Protein AF-A0A522MLT9-F1 (afdb_monomer)

Secondary structure (DSSP, 8-state):
--------------------------TTSPPPEEEEEGGGTEEEEEESEEEEEETTTEEEEEESS--TT-EEEEEE-SS-EEEEETTTEEEEESEEEBTTBSEEEEEEEE----TT--EEEEE-----SSHHHHHHHHHIIIIIIGGGS-HHHHHH--EEEE---EEEEEEEETTS--EEEEEETTPPEEEE-TTSS-EEEEEEEEEETTTTEEEEEEEEESSS-TTTSPEEEEEEEEEBTTB-EEEETTEEEEEEEEE-

Radius of gyration: 24.01 Å; Cα contacts (8 Å, |Δi|>4): 587; chains: 1; bounding box: 64×53×93 Å

Sequence (260 aa):
MRRLVQRLLVVSTAICLSVSAGWAATAGGRPMLSVSAPAFGCPATEGAFVVLLDPARGMLLLSGAKFIGGHRVGRSSGGAFRVALPRSGAWELARAGSAAGPVTVWGAAYRVNTAGAGGCVAFDHEQFSSEGDLVTYVQWLVNDVYLKLPQAERESFPALRLAGRTVRLRLQLAGYEPVSVHETEGATIAFRVPGTPQVLLLRPFVLDDATQRVAIDLSIADQPDLQSAQKRSLGFVVASAGQPATLADPAMTISVESAH

Structure (mmCIF, N/CA/C/O backbone):
data_AF-A0A522MLT9-F1
#
_entry.id   AF-A0A522MLT9-F1
#
loop_
_atom_site.group_PDB
_atom_site.id
_atom_site.type_symbol
_atom_site.label_atom_id
_atom_site.label_alt_id
_atom_site.label_comp_id
_atom_site.label_asym_id
_atom_site.label_entity_id
_atom_site.label_seq_id
_atom_site.pdbx_PDB_ins_code
_atom_site.Cartn_x
_atom_site.Cartn_y
_atom_site.Cartn_z
_atom_site.occupancy
_atom_site.B_iso_or_equiv
_atom_site.auth_seq_id
_atom_site.auth_comp_id
_atom_site.auth_asym_id
_atom_site.auth_atom_id
_atom_site.pdbx_PDB_model_num
ATOM 1 N N . MET A 1 1 ? -38.834 -35.012 -64.659 1.00 38.47 1 MET A N 1
ATOM 2 C CA . MET A 1 1 ? -37.453 -34.529 -64.899 1.00 38.47 1 MET A CA 1
ATOM 3 C C . MET A 1 1 ? -37.137 -33.460 -63.858 1.00 38.47 1 MET A C 1
ATOM 5 O O . MET A 1 1 ? -37.832 -32.466 -63.809 1.00 38.47 1 MET A O 1
ATOM 9 N N . ARG A 1 2 ? -36.347 -33.816 -62.837 1.00 39.59 2 ARG A N 1
ATOM 10 C CA . ARG A 1 2 ? -35.032 -33.227 -62.501 1.00 39.59 2 ARG A CA 1
ATOM 11 C C . ARG A 1 2 ? -35.016 -31.720 -62.160 1.00 39.59 2 ARG A C 1
ATOM 13 O O . ARG A 1 2 ? -35.032 -30.910 -63.072 1.00 39.59 2 ARG A O 1
ATOM 20 N N . ARG A 1 3 ? -34.675 -31.465 -60.878 1.00 38.00 3 ARG A N 1
ATOM 21 C CA . ARG A 1 3 ? -33.816 -30.371 -60.351 1.00 38.00 3 ARG A CA 1
ATOM 22 C C . ARG A 1 3 ? -34.497 -28.987 -60.268 1.00 38.00 3 ARG A C 1
ATOM 24 O O . ARG A 1 3 ? -35.321 -28.675 -61.101 1.00 38.00 3 ARG A O 1
ATOM 31 N N . LEU A 1 4 ? -34.246 -28.115 -59.291 1.00 41.78 4 LEU A N 1
ATOM 32 C CA . LEU A 1 4 ? -33.077 -27.897 -58.438 1.00 41.78 4 LEU A CA 1
ATOM 33 C C . LEU A 1 4 ? -33.555 -27.142 -57.169 1.00 41.78 4 LEU A C 1
ATOM 35 O O . LEU A 1 4 ? -34.283 -26.161 -57.278 1.00 41.78 4 LEU A O 1
ATOM 39 N N . VAL A 1 5 ? -33.160 -27.594 -55.975 1.00 46.84 5 VAL A N 1
ATOM 40 C CA . VAL A 1 5 ? -33.358 -26.869 -54.706 1.00 46.84 5 VAL A CA 1
ATOM 41 C C . VAL A 1 5 ? -32.205 -25.881 -54.559 1.00 46.84 5 VAL A C 1
ATOM 43 O O . VAL A 1 5 ? -31.054 -26.308 -54.501 1.00 46.84 5 VAL A O 1
ATOM 46 N N . GLN A 1 6 ? -32.495 -24.582 -54.491 1.00 49.25 6 GLN A N 1
ATOM 47 C CA . GLN A 1 6 ? -31.491 -23.542 -54.265 1.00 49.25 6 GLN A CA 1
ATOM 48 C C . GLN A 1 6 ? -31.764 -22.880 -52.909 1.00 49.25 6 GLN A C 1
ATOM 50 O O . GLN A 1 6 ? -32.651 -22.045 -52.759 1.00 49.25 6 GLN A O 1
ATOM 55 N N . ARG A 1 7 ? -31.022 -23.331 -51.890 1.00 48.81 7 ARG A N 1
ATOM 56 C CA . ARG A 1 7 ? -30.946 -22.703 -50.567 1.00 48.81 7 ARG A CA 1
ATOM 57 C C . ARG A 1 7 ? -30.036 -21.479 -50.675 1.00 48.81 7 ARG A C 1
ATOM 59 O O . ARG A 1 7 ? -28.844 -21.640 -50.918 1.00 48.81 7 ARG A O 1
ATOM 66 N N . LEU A 1 8 ? -30.581 -20.282 -50.481 1.00 44.31 8 LEU A N 1
ATOM 67 C CA . LEU A 1 8 ? -29.798 -19.070 -50.244 1.00 44.31 8 LEU A CA 1
ATOM 68 C C . LEU A 1 8 ? -29.575 -18.918 -48.735 1.00 44.31 8 LEU A C 1
ATOM 70 O O . LEU A 1 8 ? -30.502 -18.635 -47.982 1.00 44.31 8 LEU A O 1
ATOM 74 N N . LEU A 1 9 ? -28.334 -19.156 -48.310 1.00 39.59 9 LEU A N 1
ATOM 75 C CA . LEU A 1 9 ? -27.812 -18.760 -47.006 1.00 39.59 9 LEU A CA 1
ATOM 76 C C . LEU A 1 9 ? -27.507 -17.255 -47.066 1.00 39.59 9 LEU A C 1
ATOM 78 O O . LEU A 1 9 ? -26.642 -16.842 -47.836 1.00 39.59 9 LEU A O 1
ATOM 82 N N . VAL A 1 10 ? -28.188 -16.444 -46.258 1.00 43.91 10 VAL A N 1
ATOM 83 C CA . VAL A 1 10 ? -27.781 -15.057 -45.994 1.00 43.91 10 VAL A CA 1
ATOM 84 C C . VAL A 1 10 ? -26.918 -15.075 -44.735 1.00 43.91 10 VAL A C 1
ATOM 86 O O . VAL A 1 10 ? -27.417 -15.259 -43.628 1.00 43.91 10 VAL A O 1
ATOM 89 N N . VAL A 1 11 ? -25.606 -14.942 -44.923 1.00 40.66 11 VAL A N 1
ATOM 90 C CA . VAL A 1 11 ? -24.631 -14.705 -43.854 1.00 40.66 11 VAL A CA 1
ATOM 91 C C . VAL A 1 11 ? -24.539 -13.192 -43.675 1.00 40.66 11 VAL A C 1
ATOM 93 O O . VAL A 1 11 ? -23.880 -12.515 -44.459 1.00 40.66 11 VAL A O 1
ATOM 96 N N . SER A 1 12 ? -25.235 -12.648 -42.676 1.00 41.50 12 SER A N 1
ATOM 97 C CA . SER A 1 12 ? -25.064 -11.251 -42.269 1.00 41.50 12 SER A CA 1
ATOM 98 C C . SER A 1 12 ? -23.884 -11.155 -41.308 1.00 41.50 12 SER A C 1
ATOM 100 O O . SER A 1 12 ? -23.982 -11.505 -40.133 1.00 41.50 12 SER A O 1
ATOM 102 N N . THR A 1 13 ? -22.751 -10.704 -41.832 1.00 44.97 13 THR A N 1
ATOM 103 C CA . THR A 1 13 ? -21.530 -10.390 -41.092 1.00 44.97 13 THR A CA 1
ATOM 104 C C . THR A 1 13 ? -21.791 -9.193 -40.175 1.00 44.97 13 THR A C 1
ATOM 106 O O . THR A 1 13 ? -21.912 -8.060 -40.640 1.00 44.97 13 THR A O 1
ATOM 109 N N . ALA A 1 14 ? -21.897 -9.426 -38.867 1.00 41.56 14 ALA A N 1
ATOM 110 C CA . ALA A 1 14 ? -21.903 -8.355 -37.878 1.00 41.56 14 ALA A CA 1
ATOM 111 C C . ALA A 1 14 ? -20.485 -7.772 -37.774 1.00 41.56 14 ALA A C 1
ATOM 113 O O . ALA A 1 14 ? -19.564 -8.416 -37.271 1.00 41.56 14 ALA A O 1
ATOM 114 N N . ILE A 1 15 ? -20.301 -6.557 -38.289 1.00 43.47 15 ILE A N 1
ATOM 115 C CA . ILE A 1 15 ? -19.082 -5.771 -38.101 1.00 43.47 15 ILE A CA 1
ATOM 116 C C . ILE A 1 15 ? -19.136 -5.203 -36.679 1.00 43.47 15 ILE A C 1
ATOM 118 O O . ILE A 1 15 ? -19.824 -4.217 -36.420 1.00 43.47 15 ILE A O 1
ATOM 122 N N . CYS A 1 16 ? -18.421 -5.833 -35.746 1.00 33.69 16 CYS A N 1
ATOM 123 C CA . CYS A 1 16 ? -18.111 -5.228 -34.454 1.00 33.69 16 CYS A CA 1
ATOM 124 C C . CYS A 1 16 ? -17.128 -4.072 -34.682 1.00 33.69 16 CYS A C 1
ATOM 126 O O . CYS A 1 16 ? -15.917 -4.273 -34.742 1.00 33.69 16 CYS A O 1
ATOM 128 N N . LEU A 1 17 ? -17.653 -2.855 -34.819 1.00 34.38 17 LEU A N 1
ATOM 129 C CA . LEU A 1 17 ? -16.879 -1.630 -34.645 1.00 34.38 17 LEU A CA 1
ATOM 130 C C . LEU A 1 17 ? -16.478 -1.539 -33.170 1.00 34.38 17 LEU A C 1
ATOM 132 O O . LEU A 1 17 ? -17.246 -1.088 -32.323 1.00 34.38 17 LEU A O 1
ATOM 136 N N . SER A 1 18 ? -15.274 -2.008 -32.856 1.00 34.66 18 SER A N 1
ATOM 137 C CA . SER A 1 18 ? -14.612 -1.722 -31.590 1.00 34.66 18 SER A CA 1
ATOM 138 C C . SER A 1 18 ? -14.363 -0.218 -31.511 1.00 34.66 18 SER A C 1
ATOM 140 O O . SER A 1 18 ? -13.428 0.303 -32.120 1.00 34.66 18 SER A O 1
ATOM 142 N N . VAL A 1 19 ? -15.220 0.490 -30.777 1.00 36.62 19 VAL A N 1
ATOM 143 C CA . VAL A 1 19 ? -14.932 1.847 -30.322 1.00 36.62 19 VAL A CA 1
ATOM 144 C C . VAL A 1 19 ? -13.808 1.723 -29.304 1.00 36.62 19 VAL A C 1
ATOM 146 O O . VAL A 1 19 ? -14.022 1.317 -28.164 1.00 36.62 19 VAL A O 1
ATOM 149 N N . SER A 1 20 ? -12.588 2.024 -29.736 1.00 38.75 20 SER A N 1
ATOM 150 C CA . SER A 1 20 ? -11.468 2.284 -28.841 1.00 38.75 20 SER A CA 1
ATOM 151 C C . SER A 1 20 ? -11.897 3.412 -27.909 1.00 38.75 20 SER A C 1
ATOM 153 O O . SER A 1 20 ? -12.062 4.551 -28.347 1.00 38.75 20 SER A O 1
ATOM 155 N N . ALA A 1 21 ? -12.118 3.095 -26.635 1.00 38.97 21 ALA A N 1
ATOM 156 C CA . ALA A 1 21 ? -12.266 4.098 -25.598 1.00 38.97 21 ALA A CA 1
ATOM 157 C C . ALA A 1 21 ? -10.942 4.869 -25.517 1.00 38.97 21 ALA A C 1
ATOM 159 O O . ALA A 1 21 ? -9.979 4.425 -24.896 1.00 38.97 21 ALA A O 1
ATOM 160 N N . GLY A 1 22 ? -10.877 6.004 -26.212 1.00 35.12 22 GLY A N 1
ATOM 161 C CA . GLY A 1 22 ? -9.832 6.994 -26.029 1.00 35.12 22 GLY A CA 1
ATOM 162 C C . GLY A 1 22 ? -9.975 7.559 -24.627 1.00 35.12 22 GLY A C 1
ATOM 163 O O . GLY A 1 22 ? -10.778 8.459 -24.398 1.00 35.12 22 GLY A O 1
ATOM 164 N N . TRP A 1 23 ? -9.234 6.998 -23.676 1.00 41.94 23 TRP A N 1
ATOM 165 C CA . TRP A 1 23 ? -9.039 7.636 -22.387 1.00 41.94 23 TRP A CA 1
ATOM 166 C C . TRP A 1 23 ? -8.242 8.909 -22.638 1.00 41.94 23 TRP A C 1
ATOM 168 O O . TRP A 1 23 ? -7.077 8.876 -23.036 1.00 41.94 23 TRP A O 1
ATOM 178 N N . ALA A 1 24 ? -8.918 10.040 -22.470 1.00 36.38 24 ALA A N 1
ATOM 179 C CA . ALA A 1 24 ? -8.282 11.336 -22.429 1.00 36.38 24 ALA A CA 1
ATOM 180 C C . ALA A 1 24 ? -7.278 11.323 -21.271 1.00 36.38 24 ALA A C 1
ATOM 182 O O . ALA A 1 24 ? -7.664 11.273 -20.105 1.00 36.38 24 ALA A O 1
ATOM 183 N N . ALA A 1 25 ? -5.986 11.346 -21.601 1.00 39.88 25 ALA A N 1
ATOM 184 C CA . ALA A 1 25 ? -4.951 11.685 -20.644 1.00 39.88 25 ALA A CA 1
ATOM 185 C C . ALA A 1 25 ? -5.280 13.079 -20.098 1.00 39.88 25 ALA A C 1
ATOM 187 O O . ALA A 1 25 ? -5.278 14.063 -20.841 1.00 39.88 25 ALA A O 1
ATOM 188 N N . THR A 1 26 ? -5.601 13.166 -18.812 1.00 40.69 26 THR A N 1
ATOM 189 C CA . THR A 1 26 ? -5.660 14.441 -18.108 1.00 40.69 26 THR A CA 1
ATOM 190 C C . THR A 1 26 ? -4.279 15.082 -18.207 1.00 40.69 26 THR A C 1
ATOM 192 O O . THR A 1 26 ? -3.285 14.582 -17.680 1.00 40.69 26 THR A O 1
ATOM 195 N N . ALA A 1 27 ? -4.193 16.173 -18.967 1.00 39.19 27 ALA A N 1
ATOM 196 C CA . ALA A 1 27 ? -2.971 16.942 -19.112 1.00 39.19 27 ALA A CA 1
ATOM 197 C C . ALA A 1 27 ? -2.572 17.509 -17.738 1.00 39.19 27 ALA A C 1
ATOM 199 O O . ALA A 1 27 ? -3.231 18.413 -17.232 1.00 39.19 27 ALA A O 1
ATOM 200 N N . GLY A 1 28 ? -1.516 16.957 -17.129 1.00 60.38 28 GLY A N 1
ATOM 201 C CA . GLY A 1 28 ? -0.883 17.517 -15.928 1.00 60.38 28 GLY A CA 1
ATOM 202 C C . GLY A 1 28 ? -0.347 16.513 -14.900 1.00 60.38 28 GLY A C 1
ATOM 203 O O . GLY A 1 28 ? 0.524 16.893 -14.125 1.00 60.38 28 GLY A O 1
ATOM 204 N N . GLY A 1 29 ? -0.821 15.261 -14.891 1.00 77.25 29 GLY A N 1
ATOM 205 C CA . GLY A 1 29 ? -0.395 14.240 -13.917 1.00 77.25 29 GLY A CA 1
ATOM 206 C C . GLY A 1 29 ? 0.859 13.456 -14.324 1.00 77.25 29 GLY A C 1
ATOM 207 O O . GLY A 1 29 ? 1.209 13.380 -15.510 1.00 77.25 29 GLY A O 1
ATOM 208 N N . ARG A 1 30 ? 1.541 12.841 -13.350 1.00 90.62 30 ARG A N 1
ATOM 209 C CA . ARG A 1 30 ? 2.619 11.868 -13.598 1.00 90.62 30 ARG A CA 1
ATOM 210 C C . ARG A 1 30 ? 2.051 10.674 -14.382 1.00 90.62 30 ARG A C 1
ATOM 212 O O . ARG A 1 30 ? 1.002 10.152 -14.018 1.00 90.62 30 ARG A O 1
ATOM 219 N N . PRO A 1 31 ? 2.721 10.186 -15.445 1.00 93.44 31 PRO A N 1
ATOM 220 C CA . PRO A 1 31 ? 2.253 9.001 -16.155 1.00 93.44 31 PRO A CA 1
ATOM 221 C C . PRO A 1 31 ? 2.235 7.781 -15.231 1.00 93.44 31 PRO A C 1
ATOM 223 O O . PRO A 1 31 ? 3.261 7.460 -14.623 1.00 93.44 31 PRO A O 1
ATOM 226 N N . MET A 1 32 ? 1.100 7.080 -15.185 1.00 95.94 32 MET A N 1
ATOM 227 C CA . MET A 1 32 ? 0.998 5.793 -14.500 1.00 95.94 32 MET A CA 1
ATOM 228 C C . MET A 1 32 ? 1.910 4.779 -15.187 1.00 95.94 32 MET A C 1
ATOM 230 O O . MET A 1 32 ? 1.866 4.603 -16.413 1.00 95.94 32 MET A O 1
ATOM 234 N N . LEU A 1 33 ? 2.773 4.151 -14.394 1.00 97.38 33 LEU A N 1
ATOM 235 C CA . LEU A 1 33 ? 3.711 3.142 -14.846 1.00 97.38 33 LEU A CA 1
ATOM 236 C C . LEU A 1 33 ? 3.174 1.764 -14.460 1.00 97.38 33 LEU A C 1
ATOM 238 O O . LEU A 1 33 ? 3.071 1.442 -13.281 1.00 97.38 33 LEU A O 1
ATOM 242 N N . SER A 1 34 ? 2.888 0.938 -15.460 1.00 97.62 34 SER A N 1
ATOM 243 C CA . SER A 1 34 ? 2.584 -0.479 -15.292 1.00 97.62 34 SER A CA 1
ATOM 244 C C . SER A 1 34 ? 3.877 -1.290 -15.351 1.00 97.62 34 SER A C 1
ATOM 246 O O . SER A 1 34 ? 4.639 -1.188 -16.320 1.00 97.62 34 SER A O 1
ATOM 248 N N . VAL A 1 35 ? 4.132 -2.094 -14.321 1.00 98.25 35 VAL A N 1
ATOM 249 C CA . VAL A 1 35 ? 5.342 -2.914 -14.179 1.00 98.25 35 VAL A CA 1
ATOM 250 C C . VAL A 1 35 ? 4.967 -4.344 -13.814 1.00 98.25 35 VAL A C 1
ATOM 252 O O . VAL A 1 35 ? 4.103 -4.571 -12.976 1.00 98.25 35 VAL A O 1
ATOM 255 N N . SER A 1 36 ? 5.658 -5.314 -14.410 1.00 98.19 36 SER A N 1
ATOM 256 C CA . SER A 1 36 ? 5.628 -6.726 -14.016 1.00 98.19 36 SER A CA 1
ATOM 257 C C . SER A 1 36 ? 7.055 -7.237 -13.889 1.00 98.19 36 SER A C 1
ATOM 259 O O . SER A 1 36 ? 7.881 -7.033 -14.787 1.00 98.19 36 SER A O 1
ATOM 261 N N . ALA A 1 37 ? 7.345 -7.914 -12.782 1.00 97.69 37 ALA A N 1
ATOM 262 C CA . ALA A 1 37 ? 8.640 -8.528 -12.544 1.00 97.69 37 ALA A CA 1
ATOM 263 C C . ALA A 1 37 ? 8.494 -9.804 -11.691 1.00 97.69 37 ALA A C 1
ATOM 265 O O . ALA A 1 37 ? 8.824 -9.803 -10.501 1.00 97.69 37 ALA A O 1
ATOM 266 N N . PRO A 1 38 ? 8.022 -10.917 -12.289 1.00 96.62 38 PRO A N 1
ATOM 267 C CA . PRO A 1 38 ? 7.751 -12.158 -11.561 1.00 96.62 38 PRO A CA 1
ATOM 268 C C . PRO A 1 38 ? 8.990 -12.751 -10.883 1.00 96.62 38 PRO A C 1
ATOM 270 O O . PRO A 1 38 ? 8.873 -13.377 -9.836 1.00 96.62 38 PRO A O 1
ATOM 273 N N . ALA A 1 39 ? 10.186 -12.493 -11.427 1.00 94.38 39 ALA A N 1
ATOM 274 C CA . ALA A 1 39 ? 11.458 -12.892 -10.820 1.00 94.38 39 ALA A CA 1
ATOM 275 C C . ALA A 1 39 ? 11.688 -12.286 -9.421 1.00 94.38 39 ALA A C 1
ATOM 277 O O . ALA A 1 39 ? 12.467 -12.827 -8.643 1.00 94.38 39 ALA A O 1
ATOM 278 N N . PHE A 1 40 ? 11.000 -11.187 -9.101 1.00 93.75 40 PHE A N 1
ATOM 279 C CA . PHE A 1 40 ? 11.024 -10.529 -7.794 1.00 93.75 40 PHE A CA 1
ATOM 280 C C . PHE A 1 40 ? 9.695 -10.702 -7.043 1.00 93.75 40 PHE A C 1
ATOM 282 O O . PHE A 1 40 ? 9.434 -9.983 -6.089 1.00 93.75 40 PHE A O 1
ATOM 289 N N . GLY A 1 41 ? 8.821 -11.614 -7.485 1.00 95.19 41 GLY A N 1
ATOM 290 C CA . GLY A 1 41 ? 7.507 -11.840 -6.880 1.00 95.19 41 GLY A CA 1
ATOM 291 C C . GLY A 1 41 ? 6.438 -10.804 -7.241 1.00 95.19 41 GLY 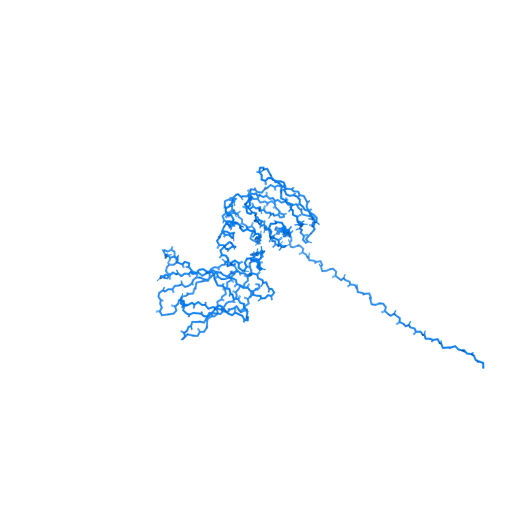A C 1
ATOM 292 O O . GLY A 1 41 ? 5.362 -10.845 -6.665 1.00 95.19 41 GLY A O 1
ATOM 293 N N . CYS A 1 42 ? 6.687 -9.886 -8.183 1.00 97.00 42 CYS A N 1
ATOM 294 C CA . CYS A 1 42 ? 5.697 -8.892 -8.612 1.00 97.00 42 CYS A CA 1
ATOM 295 C C . CYS A 1 42 ? 4.949 -9.362 -9.878 1.00 97.00 42 CYS A C 1
ATOM 297 O O . CYS A 1 42 ? 5.530 -9.288 -10.969 1.00 97.00 42 CYS A O 1
ATOM 299 N N . PRO A 1 43 ? 3.685 -9.829 -9.792 1.00 96.38 43 PRO A N 1
ATOM 300 C CA . PRO A 1 43 ? 2.946 -10.333 -10.952 1.00 96.38 43 PRO A CA 1
ATOM 301 C C . PRO A 1 43 ? 2.635 -9.224 -11.959 1.00 96.38 43 PRO A C 1
ATOM 303 O O . PRO A 1 43 ? 2.968 -9.351 -13.134 1.00 96.38 43 PRO A O 1
ATOM 306 N N . ALA A 1 44 ? 2.044 -8.126 -11.498 1.00 95.81 44 ALA A N 1
ATOM 307 C CA . ALA A 1 44 ? 1.901 -6.856 -12.194 1.00 95.81 44 ALA A CA 1
ATOM 308 C C . ALA A 1 44 ? 1.354 -5.830 -11.195 1.00 95.81 44 ALA A C 1
ATOM 310 O O . ALA A 1 44 ? 0.559 -6.183 -10.328 1.00 95.81 44 ALA A O 1
ATOM 311 N N . THR A 1 45 ? 1.746 -4.571 -11.327 1.00 97.06 45 THR A N 1
ATOM 312 C CA . THR A 1 45 ? 1.122 -3.455 -10.612 1.00 97.06 45 THR A CA 1
ATOM 313 C C . THR A 1 45 ? 1.193 -2.191 -11.461 1.00 97.06 45 THR A C 1
ATOM 315 O O . THR A 1 45 ? 1.938 -2.132 -12.445 1.00 97.06 45 THR A O 1
ATOM 318 N N . GLU A 1 46 ? 0.406 -1.189 -11.101 1.00 96.94 46 GLU A N 1
ATOM 319 C CA . GLU A 1 46 ? 0.379 0.112 -11.755 1.00 96.94 46 GLU A CA 1
ATOM 320 C C . GLU A 1 46 ? 0.275 1.215 -10.706 1.00 96.94 46 GLU A C 1
ATOM 322 O O . GLU A 1 46 ? -0.475 1.091 -9.740 1.00 96.94 46 GLU A O 1
ATOM 327 N N . GLY A 1 47 ? 1.022 2.295 -10.915 1.00 96.94 47 GLY A N 1
ATOM 328 C CA . GLY A 1 47 ? 0.871 3.521 -10.143 1.00 96.94 47 GLY A CA 1
ATOM 329 C C . GLY A 1 47 ? 1.787 4.628 -10.641 1.00 96.94 47 GLY A C 1
ATOM 330 O O . GLY A 1 47 ? 2.609 4.428 -11.544 1.00 96.94 47 GLY A O 1
ATOM 331 N N . ALA A 1 48 ? 1.666 5.808 -10.042 1.00 96.50 48 ALA A N 1
ATOM 332 C CA . ALA A 1 48 ? 2.552 6.938 -10.332 1.00 96.50 48 ALA A CA 1
ATOM 333 C C . ALA A 1 48 ? 4.015 6.598 -9.981 1.00 96.50 48 ALA A C 1
ATOM 335 O O . ALA A 1 48 ? 4.966 6.960 -10.693 1.00 96.50 48 ALA A O 1
ATOM 336 N N . PHE A 1 49 ? 4.175 5.834 -8.904 1.00 98.00 49 PHE A N 1
ATOM 337 C CA . PHE A 1 49 ? 5.404 5.179 -8.497 1.00 98.00 49 PHE A CA 1
ATOM 338 C C . PHE A 1 49 ? 5.173 3.683 -8.308 1.00 98.00 49 PHE A C 1
ATOM 340 O O . PHE A 1 49 ? 4.140 3.262 -7.790 1.00 98.00 49 PHE A O 1
ATOM 347 N N . VAL A 1 50 ? 6.172 2.887 -8.684 1.00 98.31 50 VAL A N 1
ATOM 348 C CA . VAL A 1 50 ? 6.207 1.444 -8.435 1.00 98.31 50 VAL A CA 1
ATOM 349 C C . VAL A 1 50 ? 7.513 1.089 -7.747 1.00 98.31 50 VAL A C 1
ATOM 351 O O . VAL A 1 50 ? 8.583 1.496 -8.190 1.00 98.31 50 VAL A O 1
ATOM 354 N N . VAL A 1 51 ? 7.435 0.305 -6.682 1.00 97.94 51 VAL A N 1
ATOM 355 C CA . VAL A 1 51 ? 8.575 -0.203 -5.926 1.00 97.94 51 VAL A CA 1
ATOM 356 C C . VAL A 1 51 ? 8.613 -1.715 -6.070 1.00 97.94 51 VAL A C 1
ATOM 358 O O . VAL A 1 51 ? 7.653 -2.402 -5.730 1.00 97.94 51 VAL A O 1
ATOM 361 N N . LEU A 1 52 ? 9.733 -2.237 -6.557 1.00 97.62 52 LEU A N 1
ATOM 362 C CA . LEU A 1 52 ? 10.013 -3.670 -6.601 1.00 97.62 52 LEU A CA 1
ATOM 363 C C . LEU A 1 52 ? 10.885 -4.058 -5.413 1.00 97.62 52 LEU A C 1
ATOM 365 O O . LEU A 1 52 ? 11.841 -3.345 -5.094 1.00 97.62 52 LEU A O 1
ATOM 369 N N . LEU A 1 53 ? 10.570 -5.191 -4.792 1.00 96.00 53 LEU A N 1
ATOM 370 C CA . LEU A 1 53 ? 11.296 -5.728 -3.646 1.00 96.00 53 LEU A CA 1
ATOM 371 C C . LEU A 1 53 ? 12.089 -6.962 -4.069 1.00 96.00 53 LEU A C 1
ATOM 373 O O . LEU A 1 53 ? 11.514 -7.948 -4.520 1.00 96.00 53 LEU A O 1
ATOM 377 N N . ASP A 1 54 ? 13.407 -6.918 -3.895 1.00 92.94 54 ASP A N 1
ATOM 378 C CA . ASP A 1 54 ? 14.285 -8.077 -4.063 1.00 92.94 54 ASP A CA 1
ATOM 379 C C . ASP A 1 54 ? 15.009 -8.354 -2.731 1.00 92.94 54 ASP A C 1
ATOM 381 O O . ASP A 1 54 ? 15.764 -7.495 -2.258 1.00 92.94 54 ASP A O 1
ATOM 385 N N . PRO A 1 55 ? 14.835 -9.549 -2.133 1.00 89.00 55 PRO A N 1
ATOM 386 C CA . PRO A 1 55 ? 15.551 -9.994 -0.937 1.00 89.00 55 PRO A CA 1
ATOM 387 C C . PRO A 1 55 ? 17.062 -9.756 -0.934 1.00 89.00 55 PRO A C 1
ATOM 389 O O . PRO A 1 55 ? 17.636 -9.442 0.106 1.00 89.00 55 PRO A O 1
ATOM 392 N N . ALA A 1 56 ? 17.713 -9.886 -2.087 1.00 89.25 56 ALA A N 1
ATOM 393 C CA . ALA A 1 56 ? 19.157 -9.760 -2.222 1.00 89.25 56 ALA A CA 1
ATOM 394 C C . ALA A 1 56 ? 19.620 -8.329 -2.534 1.00 89.25 56 ALA A C 1
ATOM 396 O O . ALA A 1 56 ? 20.789 -8.005 -2.314 1.00 89.25 56 ALA A O 1
ATOM 397 N N . ARG A 1 57 ? 18.745 -7.472 -3.077 1.00 89.50 57 ARG A N 1
ATOM 398 C CA . ARG A 1 57 ? 19.143 -6.158 -3.629 1.00 89.50 57 ARG A CA 1
ATOM 399 C C . ARG A 1 57 ? 18.488 -4.960 -2.943 1.00 89.50 57 ARG A C 1
ATOM 401 O O . ARG A 1 57 ? 18.986 -3.846 -3.101 1.00 89.50 57 ARG A O 1
ATOM 408 N N . GLY A 1 58 ? 17.420 -5.169 -2.177 1.00 92.56 58 GLY A N 1
ATOM 40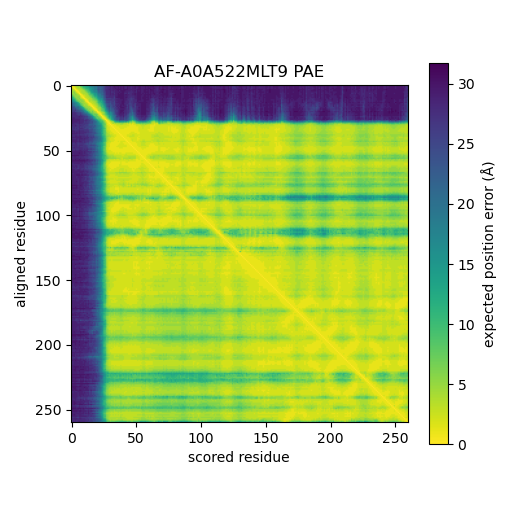9 C CA . GLY A 1 58 ? 16.635 -4.113 -1.539 1.00 92.56 58 GLY A CA 1
ATOM 410 C C . GLY A 1 58 ? 15.451 -3.670 -2.400 1.00 92.56 58 GLY A C 1
ATOM 411 O O . GLY A 1 58 ? 14.722 -4.497 -2.941 1.00 92.56 58 GLY A O 1
ATOM 412 N N . MET A 1 59 ? 15.251 -2.358 -2.510 1.00 95.25 59 MET A N 1
ATOM 413 C CA . MET A 1 59 ? 14.140 -1.740 -3.236 1.00 95.25 59 MET A CA 1
ATOM 414 C C . MET A 1 59 ? 14.604 -1.088 -4.533 1.00 95.25 59 MET A C 1
ATOM 416 O O . MET A 1 59 ? 15.596 -0.356 -4.546 1.00 95.25 59 MET A O 1
ATOM 420 N N . LEU A 1 60 ? 13.822 -1.261 -5.593 1.00 97.00 60 LEU A N 1
ATOM 421 C CA . LEU A 1 60 ? 13.911 -0.469 -6.816 1.00 97.00 60 LEU A CA 1
ATOM 422 C C . LEU A 1 60 ? 12.645 0.378 -6.963 1.00 97.00 60 LEU A C 1
ATOM 424 O O . LEU A 1 60 ? 11.575 -0.164 -7.217 1.00 97.00 60 LEU A O 1
ATOM 428 N N . LEU A 1 61 ? 12.780 1.696 -6.839 1.00 97.69 61 LEU A N 1
ATOM 429 C CA . LEU A 1 61 ? 11.723 2.673 -7.092 1.00 97.69 61 LEU A CA 1
ATOM 430 C C . LEU A 1 61 ? 11.748 3.086 -8.566 1.00 97.69 61 LEU A C 1
ATOM 432 O O . LEU A 1 61 ? 12.799 3.464 -9.084 1.00 97.69 61 LEU A O 1
ATOM 436 N N . LEU A 1 62 ? 10.596 3.046 -9.229 1.00 98.19 62 LEU A N 1
ATOM 437 C CA . LEU A 1 62 ? 10.394 3.373 -10.637 1.00 98.19 62 LEU A CA 1
ATOM 438 C C . LEU A 1 62 ? 9.268 4.391 -10.803 1.00 98.19 62 LEU A C 1
ATOM 440 O O . LEU A 1 62 ? 8.296 4.389 -10.049 1.00 98.19 62 LEU A O 1
ATOM 444 N N . SER A 1 63 ? 9.371 5.230 -11.831 1.00 97.69 63 SER A N 1
ATOM 445 C CA . SER A 1 63 ? 8.298 6.142 -12.222 1.00 97.69 63 SER A CA 1
ATOM 446 C C . SER A 1 63 ? 8.334 6.503 -13.709 1.00 97.69 63 SER A C 1
ATOM 448 O O . SER A 1 63 ? 9.396 6.511 -14.337 1.00 97.69 63 SER A O 1
ATOM 450 N N . GLY A 1 64 ? 7.170 6.847 -14.268 1.00 96.62 64 GLY A N 1
ATOM 451 C CA . GLY A 1 64 ? 7.014 7.359 -15.633 1.00 96.62 64 GLY A CA 1
ATOM 452 C C . GLY A 1 64 ? 7.417 8.829 -15.828 1.00 96.62 64 GLY A C 1
ATOM 453 O O . GLY A 1 64 ? 7.379 9.331 -16.951 1.00 96.62 64 GLY A O 1
ATOM 454 N N . ALA A 1 65 ? 7.814 9.536 -14.765 1.00 95.25 65 ALA A N 1
ATOM 455 C CA . ALA A 1 65 ? 8.344 10.898 -14.842 1.00 95.25 65 ALA A CA 1
ATOM 456 C C . ALA A 1 65 ? 9.537 11.107 -13.902 1.00 95.25 65 ALA A C 1
ATOM 458 O O . ALA A 1 65 ? 9.789 10.320 -12.987 1.00 95.25 65 ALA A O 1
ATOM 459 N N . LYS A 1 66 ? 10.263 12.210 -14.109 1.00 95.50 66 LYS A N 1
ATOM 460 C CA . LYS A 1 66 ? 11.377 12.605 -13.240 1.00 95.50 66 LYS A CA 1
ATOM 461 C C . LYS A 1 66 ? 10.896 12.768 -11.794 1.00 95.50 66 LYS A C 1
ATOM 463 O O . LYS A 1 66 ? 9.798 13.266 -11.549 1.00 95.50 66 LYS A O 1
ATOM 468 N N . PHE A 1 67 ? 11.718 12.356 -10.839 1.00 94.25 67 PHE A N 1
ATOM 469 C CA . PHE A 1 67 ? 11.503 12.571 -9.408 1.00 94.25 67 PHE A CA 1
ATOM 470 C C . PHE A 1 67 ? 12.846 12.845 -8.718 1.00 94.25 67 PHE A C 1
ATOM 472 O O . PHE A 1 67 ? 13.905 12.633 -9.316 1.00 94.25 67 PHE A O 1
ATOM 479 N N . ILE A 1 68 ? 12.807 13.374 -7.495 1.00 90.25 68 ILE A N 1
ATOM 480 C CA . ILE A 1 68 ? 14.008 13.739 -6.729 1.00 90.25 68 ILE A CA 1
ATOM 481 C C . ILE A 1 68 ? 14.751 12.453 -6.329 1.00 90.25 68 ILE A C 1
ATOM 483 O O . ILE A 1 68 ? 14.127 11.529 -5.825 1.00 90.25 68 ILE A O 1
ATOM 487 N N . GLY A 1 69 ? 16.052 12.366 -6.624 1.00 91.25 69 GLY A N 1
ATOM 488 C CA . GLY A 1 69 ? 16.852 11.139 -6.457 1.00 91.25 69 GLY A CA 1
ATOM 489 C C . GLY A 1 69 ? 16.771 10.150 -7.631 1.00 91.25 69 GLY A C 1
ATOM 490 O O . GLY A 1 69 ? 17.599 9.251 -7.757 1.00 91.25 69 GLY A O 1
ATOM 491 N N . GLY A 1 70 ? 15.807 10.326 -8.540 1.00 94.38 70 GLY A N 1
ATOM 492 C CA . GLY A 1 70 ? 15.614 9.450 -9.693 1.00 94.38 70 GLY A CA 1
ATOM 493 C C . GLY A 1 70 ? 16.598 9.712 -10.835 1.00 94.38 70 GLY A C 1
ATOM 494 O O . GLY A 1 70 ? 16.841 10.854 -11.233 1.00 94.38 70 GLY A O 1
ATOM 495 N N . HIS A 1 71 ? 17.085 8.638 -11.454 1.00 95.75 71 HIS A N 1
ATOM 496 C CA . HIS A 1 71 ? 17.889 8.674 -12.675 1.00 95.75 71 HIS A CA 1
ATOM 497 C C . HIS A 1 71 ? 17.072 8.209 -13.876 1.00 95.75 71 HIS A C 1
ATOM 499 O O . HIS A 1 71 ? 16.257 7.297 -13.770 1.00 95.75 71 HIS A O 1
ATOM 505 N N . ARG A 1 72 ? 17.303 8.803 -15.049 1.00 96.62 72 ARG A N 1
ATOM 506 C CA . ARG A 1 72 ? 16.699 8.311 -16.290 1.00 96.62 72 ARG A CA 1
ATOM 507 C C . ARG A 1 72 ? 17.305 6.950 -16.626 1.00 96.62 72 ARG A C 1
ATOM 509 O O . ARG A 1 72 ? 18.512 6.868 -16.833 1.00 96.62 72 ARG A O 1
ATOM 516 N N . VAL A 1 73 ? 16.472 5.916 -16.726 1.00 96.75 73 VAL A N 1
ATOM 517 C CA . VAL A 1 73 ? 16.930 4.540 -17.002 1.00 96.75 73 VAL A CA 1
ATOM 518 C C . VAL A 1 73 ? 16.660 4.106 -18.440 1.00 96.75 73 VAL A C 1
ATOM 520 O O . VAL A 1 73 ? 17.372 3.259 -18.965 1.00 96.75 73 VAL A O 1
ATOM 523 N N . GLY A 1 74 ? 15.681 4.713 -19.117 1.00 96.75 74 GLY A N 1
ATOM 524 C CA . GLY A 1 74 ? 15.422 4.436 -20.530 1.00 96.75 74 GLY A CA 1
ATOM 525 C C . GLY A 1 74 ? 14.041 4.877 -20.994 1.00 96.75 74 GLY A C 1
ATOM 526 O O . GLY A 1 74 ? 13.321 5.576 -20.283 1.00 96.75 74 GLY A O 1
ATOM 527 N N . ARG A 1 75 ? 13.672 4.478 -22.213 1.00 97.50 75 ARG A N 1
ATOM 528 C CA . ARG A 1 75 ? 12.318 4.634 -22.758 1.00 97.50 75 ARG A CA 1
ATOM 529 C C . ARG A 1 75 ? 11.701 3.251 -22.912 1.00 97.50 75 ARG A C 1
ATOM 531 O O . ARG A 1 75 ? 12.348 2.382 -23.486 1.00 97.50 75 ARG A O 1
ATOM 538 N N . SER A 1 76 ? 10.479 3.067 -22.425 1.00 97.00 76 SER A N 1
ATOM 539 C CA . SER A 1 76 ? 9.766 1.795 -22.519 1.00 97.00 76 SER A CA 1
ATOM 540 C C . SER A 1 76 ? 8.472 1.919 -23.315 1.00 97.00 76 SER A C 1
ATOM 542 O O . SER A 1 76 ? 7.816 2.960 -23.290 1.00 97.00 76 SER A O 1
ATOM 544 N N . SER A 1 77 ? 8.107 0.845 -24.010 1.00 94.94 77 SER A N 1
ATOM 545 C CA . SER A 1 77 ? 6.906 0.719 -24.848 1.00 94.94 77 SER A CA 1
ATOM 546 C C . SER A 1 77 ? 5.950 -0.386 -24.375 1.00 94.94 77 SER A C 1
ATOM 548 O O . SER A 1 77 ? 5.073 -0.793 -25.129 1.00 94.94 77 SER A O 1
ATOM 550 N N . GLY A 1 78 ? 6.096 -0.879 -23.137 1.00 94.69 78 GLY A N 1
ATOM 551 C CA . GLY A 1 78 ? 5.200 -1.895 -22.567 1.00 94.69 78 GLY A CA 1
ATOM 552 C C . GLY A 1 78 ? 5.664 -3.345 -22.722 1.00 94.69 78 GLY A C 1
ATOM 553 O O . GLY A 1 78 ? 4.872 -4.245 -22.448 1.00 94.69 78 GLY A O 1
ATOM 554 N N . GLY A 1 79 ? 6.904 -3.582 -23.156 1.00 96.56 79 GLY A N 1
ATOM 555 C CA . GLY A 1 79 ? 7.535 -4.907 -23.209 1.00 96.56 79 GLY A CA 1
ATOM 556 C C . GLY A 1 79 ? 8.556 -5.122 -22.090 1.00 96.56 79 GLY A C 1
ATOM 557 O O . GLY A 1 79 ? 8.602 -4.346 -21.130 1.00 96.56 79 GLY A O 1
ATOM 558 N N . ALA A 1 80 ? 9.383 -6.161 -22.242 1.00 97.69 80 ALA A N 1
ATOM 559 C CA . ALA A 1 80 ? 10.512 -6.420 -21.353 1.00 97.69 80 ALA A CA 1
ATOM 560 C C . ALA A 1 80 ? 11.439 -5.201 -21.280 1.00 97.69 80 ALA A C 1
ATOM 562 O O . ALA A 1 80 ? 11.685 -4.527 -22.286 1.00 97.69 80 ALA A O 1
ATOM 563 N N . PHE A 1 81 ? 11.934 -4.902 -20.083 1.00 98.06 81 PHE A N 1
ATOM 564 C CA . PHE A 1 81 ? 12.688 -3.682 -19.830 1.00 98.06 81 PHE A CA 1
ATOM 565 C C . PHE A 1 81 ? 13.809 -3.936 -18.831 1.00 98.06 81 PHE A C 1
ATOM 567 O O . PHE A 1 81 ? 13.583 -4.483 -17.755 1.00 98.06 81 PHE A O 1
ATOM 574 N N . ARG A 1 82 ? 15.016 -3.489 -19.176 1.00 97.50 82 ARG A N 1
ATOM 575 C CA . ARG A 1 82 ? 16.192 -3.600 -18.317 1.00 97.50 82 ARG A CA 1
ATOM 576 C C . ARG A 1 82 ? 16.466 -2.267 -17.638 1.00 97.50 82 ARG A C 1
ATOM 578 O O . ARG A 1 82 ? 16.754 -1.273 -18.302 1.00 97.50 82 ARG A O 1
ATOM 585 N N . VAL A 1 83 ? 16.436 -2.257 -16.312 1.00 97.00 83 VAL A N 1
ATOM 586 C CA . VAL A 1 83 ? 16.777 -1.090 -15.495 1.00 97.00 83 VAL A CA 1
ATOM 587 C C . VAL A 1 83 ? 18.233 -1.205 -15.066 1.00 97.00 83 VAL A C 1
ATOM 589 O O . VAL A 1 83 ? 18.570 -2.023 -14.213 1.00 97.00 83 VAL A O 1
ATOM 592 N N . ALA A 1 84 ? 19.108 -0.390 -15.650 1.00 94.31 84 ALA A N 1
ATOM 593 C CA . ALA A 1 84 ? 20.509 -0.311 -15.252 1.00 94.31 84 ALA A CA 1
ATOM 594 C C . ALA A 1 84 ? 20.734 0.940 -14.396 1.00 94.31 84 ALA A C 1
ATOM 596 O O . ALA A 1 84 ? 20.608 2.061 -14.888 1.00 94.31 84 ALA A O 1
ATOM 597 N N . LEU A 1 85 ? 21.074 0.747 -13.120 1.00 91.62 85 LEU A N 1
ATOM 598 C CA . LEU A 1 85 ? 21.411 1.836 -12.204 1.00 91.62 85 LEU A CA 1
ATOM 599 C C . LEU A 1 85 ? 22.884 1.759 -11.791 1.00 91.62 85 LEU A C 1
ATOM 601 O O . LEU A 1 85 ? 23.419 0.655 -11.621 1.00 91.62 85 LEU A O 1
ATOM 605 N N . PRO A 1 86 ? 23.558 2.906 -11.587 1.00 82.75 86 PRO A N 1
ATOM 606 C CA . PRO A 1 86 ? 24.919 2.910 -11.071 1.00 82.75 86 PRO A CA 1
ATOM 607 C C . PRO A 1 86 ? 24.994 2.135 -9.749 1.00 82.75 86 PRO A C 1
ATOM 609 O O . PRO A 1 86 ? 24.228 2.405 -8.830 1.00 82.75 86 PRO A O 1
ATOM 612 N N . ARG A 1 87 ? 25.934 1.187 -9.640 1.00 80.00 87 ARG A N 1
ATOM 613 C CA . ARG A 1 87 ? 26.258 0.429 -8.407 1.00 80.00 87 ARG A CA 1
ATOM 614 C C . ARG A 1 87 ? 25.183 -0.532 -7.867 1.00 80.00 87 ARG A C 1
ATOM 616 O O . ARG A 1 87 ? 25.465 -1.217 -6.888 1.00 80.00 87 ARG A O 1
ATOM 623 N N . SER A 1 88 ? 24.024 -0.650 -8.517 1.00 81.62 88 SER A N 1
ATOM 624 C CA . SER A 1 88 ? 22.927 -1.541 -8.083 1.00 81.62 88 SER A CA 1
ATOM 625 C C . SER A 1 88 ? 22.631 -2.684 -9.061 1.00 81.62 88 SER A C 1
ATOM 627 O O . SER A 1 88 ? 21.643 -3.400 -8.906 1.00 81.62 88 SER A O 1
ATOM 629 N N . GLY A 1 89 ? 23.493 -2.866 -10.067 1.00 84.75 89 GLY A N 1
ATOM 630 C CA . GLY A 1 89 ? 23.327 -3.884 -11.099 1.00 84.75 89 GLY A CA 1
ATOM 631 C C . GLY A 1 89 ? 22.148 -3.604 -12.034 1.00 84.75 89 GLY A C 1
ATOM 632 O O . GLY A 1 89 ? 21.590 -2.505 -12.062 1.00 84.75 89 GLY A O 1
ATOM 633 N N . ALA A 1 90 ? 21.799 -4.611 -12.835 1.00 92.00 90 ALA A N 1
ATOM 634 C CA . ALA A 1 90 ? 20.653 -4.556 -13.732 1.00 92.00 90 ALA A CA 1
ATOM 635 C C . ALA A 1 90 ? 19.459 -5.308 -13.141 1.00 92.00 90 ALA A C 1
ATOM 637 O O . ALA A 1 90 ? 19.606 -6.431 -12.651 1.00 92.00 90 ALA A O 1
ATOM 638 N N . TRP A 1 91 ? 18.282 -4.698 -13.222 1.00 95.69 91 TRP A N 1
ATOM 639 C CA . TRP A 1 91 ? 17.009 -5.321 -12.883 1.00 95.69 91 TRP A CA 1
ATOM 640 C C . TRP A 1 91 ? 16.261 -5.635 -14.171 1.00 95.69 91 TRP A C 1
ATOM 642 O O . TRP A 1 91 ? 16.067 -4.752 -15.006 1.00 95.69 91 TRP A O 1
ATOM 652 N N . GLU A 1 92 ? 15.865 -6.893 -14.328 1.00 96.75 92 GLU A N 1
ATOM 653 C CA . GLU A 1 92 ? 15.140 -7.364 -15.504 1.00 96.75 92 GLU A CA 1
ATOM 654 C C . GLU A 1 92 ? 13.647 -7.383 -15.201 1.00 96.75 92 GLU A C 1
ATOM 656 O O . GLU A 1 92 ? 13.192 -8.088 -14.298 1.00 96.75 92 GLU A O 1
ATOM 661 N N . LEU A 1 93 ? 12.888 -6.586 -15.944 1.00 97.94 93 LEU A N 1
ATOM 662 C CA . LEU A 1 93 ? 11.439 -6.507 -15.831 1.00 97.94 93 LEU A CA 1
ATOM 663 C C . LEU A 1 93 ? 10.819 -7.276 -16.993 1.00 97.94 93 LEU A C 1
ATOM 665 O O . LEU A 1 93 ? 11.207 -7.084 -18.147 1.00 97.94 93 LEU A O 1
ATOM 669 N N . ALA A 1 94 ? 9.813 -8.098 -16.702 1.00 97.88 94 ALA A N 1
ATOM 670 C CA . ALA A 1 94 ? 9.032 -8.765 -17.741 1.00 97.88 94 ALA A CA 1
ATOM 671 C C . ALA A 1 94 ? 8.207 -7.748 -18.544 1.00 97.88 94 ALA A C 1
ATOM 673 O O . ALA A 1 94 ? 8.020 -7.904 -19.751 1.00 97.88 94 ALA A O 1
ATOM 674 N N . ARG A 1 95 ? 7.748 -6.681 -17.877 1.00 97.75 95 ARG A N 1
ATOM 675 C CA . ARG A 1 95 ? 7.043 -5.557 -18.494 1.00 97.75 95 ARG A CA 1
ATOM 676 C C . ARG A 1 95 ? 7.350 -4.252 -17.770 1.00 97.75 95 ARG A C 1
ATOM 678 O O . ARG A 1 95 ? 7.318 -4.212 -16.544 1.00 97.75 95 ARG A O 1
ATOM 685 N N . ALA A 1 96 ? 7.546 -3.179 -18.528 1.00 97.62 96 ALA A N 1
ATOM 686 C CA . ALA A 1 96 ? 7.390 -1.809 -18.044 1.00 97.62 96 ALA A CA 1
ATOM 687 C C . ALA A 1 96 ? 6.729 -0.954 -19.127 1.00 97.62 96 ALA A C 1
ATOM 689 O O . ALA A 1 96 ? 7.126 -1.023 -20.288 1.00 97.62 96 ALA A O 1
ATOM 690 N N . GLY A 1 97 ? 5.751 -0.123 -18.797 1.00 96.62 97 GLY A N 1
ATOM 691 C CA . GLY A 1 97 ? 5.123 0.767 -19.774 1.00 96.62 97 GLY A CA 1
ATOM 692 C C . GLY A 1 97 ? 4.041 1.638 -19.166 1.00 96.62 97 GLY A C 1
ATOM 693 O O . GLY A 1 97 ? 3.880 1.673 -17.955 1.00 96.62 97 GLY A O 1
ATOM 694 N N . SER A 1 98 ? 3.301 2.339 -20.013 1.00 95.88 98 SER A N 1
ATOM 695 C CA . SER A 1 98 ? 2.146 3.133 -19.608 1.00 95.88 98 SER A CA 1
ATOM 696 C C . SER A 1 98 ? 1.006 2.892 -20.588 1.00 95.88 98 SER A C 1
ATOM 698 O O . SER A 1 98 ? 1.250 2.726 -21.787 1.00 95.88 98 SER A O 1
ATOM 700 N N . ALA A 1 99 ? -0.233 2.906 -20.098 1.00 93.50 99 ALA A N 1
ATOM 701 C CA . ALA A 1 99 ? -1.417 2.850 -20.953 1.00 93.50 99 ALA A CA 1
ATOM 702 C C . ALA A 1 99 ? -1.488 4.046 -21.926 1.00 93.50 99 ALA A C 1
ATOM 704 O O . ALA A 1 99 ? -2.031 3.921 -23.020 1.00 93.50 99 ALA A O 1
ATOM 705 N N . ALA A 1 100 ? -0.865 5.178 -21.574 1.00 91.06 100 ALA A N 1
ATOM 706 C CA . ALA A 1 100 ? -0.779 6.373 -22.416 1.00 91.06 100 ALA A CA 1
ATOM 707 C C . ALA A 1 100 ? 0.240 6.261 -23.574 1.00 91.06 100 ALA A C 1
ATOM 709 O O . ALA A 1 100 ? 0.404 7.204 -24.348 1.00 91.06 100 ALA A O 1
ATOM 710 N N . GLY A 1 101 ? 0.943 5.129 -23.705 1.00 92.94 101 GLY A N 1
ATOM 711 C CA . GLY A 1 101 ? 1.932 4.880 -24.754 1.00 92.94 101 GLY A CA 1
ATOM 712 C C . GLY A 1 101 ? 3.384 4.902 -24.256 1.00 92.94 101 GLY A C 1
ATOM 713 O O . GLY A 1 101 ? 3.647 4.714 -23.065 1.00 92.94 101 GLY A O 1
ATOM 714 N N . PRO A 1 102 ? 4.370 5.079 -25.161 1.00 95.81 102 PRO A N 1
ATOM 715 C CA . PRO A 1 102 ? 5.780 4.994 -24.796 1.00 95.81 102 PRO A CA 1
ATOM 716 C C . PRO A 1 102 ? 6.202 6.064 -23.781 1.00 95.81 102 PRO A C 1
ATOM 718 O O . PRO A 1 102 ? 6.116 7.259 -24.065 1.00 95.81 102 PRO A O 1
ATOM 721 N N . VAL A 1 103 ? 6.763 5.635 -22.650 1.00 96.88 103 VAL A N 1
ATOM 722 C CA . VAL A 1 103 ? 7.094 6.483 -21.493 1.00 96.88 103 VAL A CA 1
ATOM 723 C C . VAL A 1 103 ? 8.596 6.474 -21.205 1.00 96.88 103 VAL A C 1
ATOM 725 O O . VAL A 1 103 ? 9.285 5.476 -21.428 1.00 96.88 103 VAL A O 1
ATOM 728 N N . THR A 1 104 ? 9.138 7.596 -20.724 1.00 97.50 104 THR A N 1
ATOM 729 C CA . THR A 1 104 ? 10.507 7.618 -20.185 1.00 97.50 104 THR A CA 1
ATOM 730 C C . THR A 1 104 ? 10.473 7.121 -18.750 1.00 97.50 104 THR A C 1
ATOM 732 O O . THR A 1 104 ? 9.830 7.732 -17.905 1.00 97.50 104 THR A O 1
ATOM 735 N N . VAL A 1 105 ? 11.192 6.041 -18.471 1.00 97.94 105 VAL A N 1
ATOM 736 C CA . VAL A 1 105 ? 11.271 5.463 -17.133 1.00 97.94 105 VAL A CA 1
ATOM 737 C C . VAL A 1 105 ? 12.420 6.120 -16.372 1.00 97.94 105 VAL A C 1
ATOM 739 O O . VAL A 1 105 ? 13.538 6.268 -16.885 1.00 97.94 105 VAL A O 1
ATOM 742 N N . TRP A 1 106 ? 12.128 6.504 -15.137 1.00 97.69 106 TRP A N 1
ATOM 743 C CA . TRP A 1 106 ? 13.077 6.972 -14.137 1.00 97.69 106 TRP A CA 1
ATOM 744 C C . TRP A 1 106 ? 13.142 5.959 -13.002 1.00 97.69 106 TRP A C 1
ATOM 746 O O . TRP A 1 106 ? 12.127 5.344 -12.681 1.00 97.69 106 TRP A O 1
ATOM 756 N N . GLY A 1 107 ? 14.311 5.786 -12.391 1.00 97.25 107 GLY A N 1
ATOM 757 C CA . GLY A 1 107 ? 14.466 4.861 -11.279 1.00 97.25 107 GLY A CA 1
ATOM 758 C C . GLY A 1 107 ? 15.566 5.232 -10.295 1.00 97.25 107 GLY A C 1
ATOM 759 O O . GLY A 1 107 ? 16.503 5.957 -10.631 1.00 97.25 107 GLY A O 1
ATOM 760 N N . ALA A 1 108 ? 15.434 4.714 -9.081 1.00 96.25 108 ALA A N 1
ATOM 761 C CA . ALA A 1 108 ? 16.401 4.809 -7.994 1.00 96.25 108 ALA A CA 1
ATOM 762 C C . ALA A 1 108 ? 16.388 3.500 -7.196 1.00 96.25 108 ALA A C 1
ATOM 764 O O . ALA A 1 108 ? 15.349 2.853 -7.077 1.00 96.25 108 ALA A O 1
ATOM 765 N N . ALA A 1 109 ? 17.539 3.093 -6.664 1.00 95.25 109 ALA A N 1
ATOM 766 C CA . ALA A 1 109 ? 17.660 1.867 -5.883 1.00 95.25 109 ALA A CA 1
ATOM 767 C C . ALA A 1 109 ? 18.091 2.197 -4.456 1.00 95.25 109 ALA A C 1
ATOM 769 O O . ALA A 1 109 ? 19.051 2.940 -4.251 1.00 95.25 109 ALA A O 1
ATOM 770 N N . TYR A 1 110 ? 17.410 1.596 -3.488 1.00 91.81 110 TYR A N 1
ATOM 771 C CA . TYR A 1 110 ? 17.625 1.825 -2.067 1.00 91.81 110 TYR A CA 1
ATOM 772 C C . TYR A 1 110 ? 17.889 0.496 -1.370 1.00 91.81 110 TYR A C 1
ATOM 774 O O . TYR A 1 110 ? 17.170 -0.484 -1.567 1.00 91.81 110 TYR A O 1
ATOM 782 N N . ARG A 1 111 ? 18.918 0.454 -0.522 1.00 85.94 111 ARG A N 1
ATOM 783 C CA . ARG A 1 111 ? 19.156 -0.708 0.335 1.00 85.94 111 ARG A CA 1
ATOM 784 C C . ARG A 1 111 ? 18.201 -0.648 1.515 1.00 85.94 111 ARG A C 1
ATOM 786 O O . ARG A 1 111 ? 18.240 0.305 2.285 1.00 85.94 111 ARG A O 1
ATOM 793 N N . VAL A 1 112 ? 17.388 -1.681 1.666 1.00 79.81 112 VAL A N 1
ATOM 794 C CA . VAL A 1 112 ? 16.558 -1.902 2.850 1.00 79.81 112 VAL A CA 1
ATOM 795 C C . VAL A 1 112 ? 16.557 -3.378 3.189 1.00 79.81 112 VAL A C 1
ATOM 797 O O . VAL A 1 112 ? 16.781 -4.225 2.324 1.00 79.81 112 VAL A O 1
ATOM 800 N N . ASN A 1 113 ? 16.302 -3.676 4.457 1.00 79.88 113 ASN A N 1
ATOM 801 C CA . ASN A 1 113 ? 16.032 -5.035 4.878 1.00 79.88 113 ASN A CA 1
ATOM 802 C C . ASN A 1 113 ? 14.595 -5.388 4.479 1.00 79.88 113 ASN A C 1
ATOM 804 O O . ASN A 1 113 ? 13.650 -4.936 5.113 1.00 79.88 113 ASN A O 1
ATOM 808 N N . THR A 1 114 ? 14.436 -6.193 3.435 1.00 79.69 114 THR A N 1
ATOM 809 C CA . THR A 1 114 ? 13.125 -6.678 2.975 1.00 79.69 114 THR A CA 1
ATOM 810 C C . THR A 1 114 ? 12.589 -7.841 3.817 1.00 79.69 114 THR A C 1
ATOM 812 O O . THR A 1 114 ? 11.584 -8.449 3.455 1.00 79.69 114 THR A O 1
ATOM 815 N N . ALA A 1 115 ? 13.278 -8.211 4.905 1.00 81.44 115 ALA A N 1
ATOM 816 C CA . ALA A 1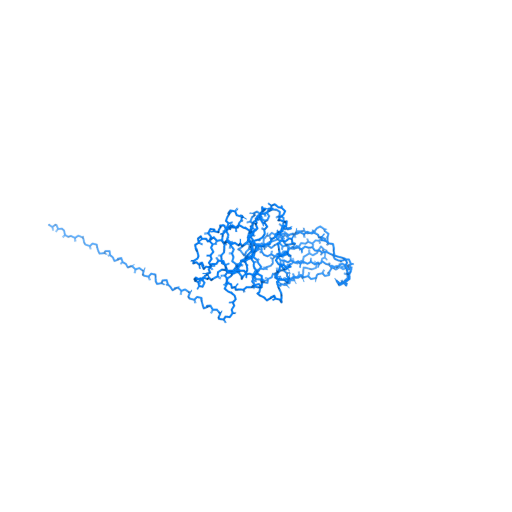 115 ? 12.973 -9.381 5.727 1.00 81.44 115 ALA A CA 1
ATOM 817 C C . ALA A 1 115 ? 12.854 -10.684 4.906 1.00 81.44 115 ALA A C 1
ATOM 819 O O . ALA A 1 115 ? 12.109 -11.592 5.263 1.00 81.44 115 ALA A O 1
ATOM 820 N N . GLY A 1 116 ? 13.577 -10.768 3.782 1.00 84.56 116 GLY A N 1
ATOM 821 C CA . GLY A 1 116 ? 13.560 -11.925 2.887 1.00 84.56 116 GLY A CA 1
ATOM 822 C C . GLY A 1 116 ? 12.344 -12.013 1.957 1.00 84.56 116 GLY A C 1
ATOM 823 O O . GLY A 1 116 ? 12.222 -12.999 1.235 1.00 84.56 116 GLY A O 1
ATOM 824 N N . ALA A 1 117 ? 11.457 -11.015 1.935 1.00 88.69 117 ALA A N 1
ATOM 825 C CA . ALA A 1 117 ? 10.262 -11.026 1.096 1.00 88.69 117 ALA A CA 1
ATOM 826 C C . ALA A 1 117 ? 10.468 -10.332 -0.262 1.00 88.69 117 ALA A C 1
ATOM 828 O O . ALA A 1 117 ? 11.132 -9.298 -0.360 1.00 88.69 117 ALA A O 1
ATOM 829 N N . GLY A 1 118 ? 9.848 -10.900 -1.300 1.00 94.00 118 GLY A N 1
ATOM 830 C CA . GLY A 1 118 ? 9.650 -10.261 -2.601 1.00 94.00 118 GLY A CA 1
ATOM 831 C C . GLY A 1 118 ? 8.254 -9.645 -2.744 1.00 94.00 118 GLY A C 1
ATOM 832 O O . GLY A 1 118 ? 7.425 -9.699 -1.829 1.00 94.00 118 GLY A O 1
ATOM 833 N N . GLY A 1 119 ? 7.997 -9.071 -3.912 1.00 96.50 119 GLY A N 1
ATOM 834 C CA . GLY A 1 119 ? 6.728 -8.467 -4.303 1.00 96.50 119 GLY A CA 1
ATOM 835 C C . GLY A 1 119 ? 6.899 -7.048 -4.817 1.00 96.50 119 GLY A C 1
ATOM 836 O O . GLY A 1 119 ? 7.996 -6.617 -5.194 1.00 96.50 119 GLY A O 1
ATOM 837 N N . CYS A 1 120 ? 5.798 -6.312 -4.846 1.00 97.44 120 CYS A N 1
ATOM 838 C CA . CYS A 1 120 ? 5.818 -4.913 -5.224 1.00 97.44 120 CYS A CA 1
ATOM 839 C C . CYS A 1 120 ? 4.754 -4.094 -4.511 1.00 97.44 120 CYS A C 1
ATOM 841 O O . CYS A 1 120 ? 3.680 -4.586 -4.167 1.00 97.44 120 CYS A O 1
ATOM 843 N N . VAL A 1 121 ? 5.073 -2.815 -4.330 1.00 97.56 121 VAL A N 1
ATOM 844 C CA . VAL A 1 121 ? 4.108 -1.808 -3.901 1.00 97.56 121 VAL A CA 1
ATOM 845 C C . VAL A 1 121 ? 4.006 -0.713 -4.957 1.00 97.56 121 VAL A C 1
ATOM 847 O O . VAL A 1 121 ? 5.001 -0.374 -5.595 1.00 97.56 121 VAL A O 1
ATOM 850 N N . ALA A 1 122 ? 2.826 -0.147 -5.159 1.00 97.94 122 ALA A N 1
ATOM 851 C CA . ALA A 1 122 ? 2.611 1.002 -6.031 1.00 97.94 122 ALA A CA 1
ATOM 852 C C . ALA A 1 122 ? 1.786 2.066 -5.312 1.00 97.94 122 ALA A C 1
ATOM 854 O O . ALA A 1 122 ? 1.003 1.743 -4.421 1.00 97.94 122 ALA A O 1
ATOM 855 N N . PHE A 1 123 ? 1.960 3.331 -5.675 1.00 97.06 123 PHE A N 1
ATOM 856 C CA . PHE A 1 123 ? 1.174 4.419 -5.101 1.00 97.06 123 PHE A CA 1
ATOM 857 C C . PHE A 1 123 ? 1.030 5.591 -6.065 1.00 97.06 123 PHE A C 1
ATOM 859 O O . PHE A 1 123 ? 1.911 5.854 -6.891 1.00 97.06 123 PHE A O 1
ATOM 866 N N . ASP A 1 124 ? -0.079 6.311 -5.900 1.00 94.81 124 ASP A N 1
ATOM 867 C CA . ASP A 1 124 ? -0.469 7.411 -6.787 1.00 94.81 124 ASP A CA 1
ATOM 868 C C . ASP A 1 124 ? -0.162 8.797 -6.197 1.00 94.81 124 ASP A C 1
ATOM 870 O O . ASP A 1 124 ? -0.371 9.818 -6.844 1.00 94.81 124 ASP A O 1
ATOM 874 N N . HIS A 1 125 ? 0.384 8.859 -4.979 1.00 89.38 125 HIS A N 1
ATOM 875 C CA . HIS A 1 125 ? 0.818 10.115 -4.372 1.00 89.38 125 HIS A CA 1
ATOM 876 C C . HIS A 1 125 ? 2.041 10.694 -5.105 1.00 89.38 125 HIS A C 1
ATOM 878 O O . HIS A 1 125 ? 3.088 10.051 -5.194 1.00 89.38 125 HIS A O 1
ATOM 884 N N . GLU A 1 126 ? 1.918 11.916 -5.633 1.00 88.06 126 GLU A N 1
ATOM 885 C CA . GLU A 1 126 ? 2.938 12.509 -6.512 1.00 88.06 126 GLU A CA 1
ATOM 886 C C . GLU A 1 126 ? 3.788 13.611 -5.863 1.00 88.06 126 GLU A C 1
ATOM 888 O O . GLU A 1 126 ? 4.855 13.947 -6.388 1.00 88.06 126 GLU A O 1
ATOM 893 N N . GLN A 1 127 ? 3.315 14.205 -4.764 1.00 86.25 127 GLN A N 1
ATOM 894 C CA . GLN A 1 127 ? 3.858 15.451 -4.224 1.00 86.25 127 GLN A CA 1
ATOM 895 C C . GLN A 1 127 ? 4.784 15.190 -3.037 1.00 86.25 127 GLN A C 1
ATOM 897 O O . GLN A 1 127 ? 4.335 14.886 -1.941 1.00 86.25 127 GLN A O 1
ATOM 902 N N . PHE A 1 128 ? 6.086 15.374 -3.249 1.00 91.25 128 PHE A N 1
ATOM 903 C CA . PHE A 1 128 ? 7.100 15.241 -2.204 1.00 91.25 128 PHE A CA 1
ATOM 904 C C . PHE A 1 128 ? 7.986 16.483 -2.177 1.00 91.25 128 PHE A C 1
ATOM 906 O O . PHE A 1 128 ? 8.462 16.928 -3.224 1.00 91.25 128 PHE A O 1
ATOM 913 N N . SER A 1 129 ? 8.220 17.029 -0.983 1.00 88.44 129 SER A N 1
ATOM 914 C CA . SER A 1 129 ? 9.033 18.240 -0.805 1.00 88.44 129 SER A CA 1
ATOM 915 C C . SER A 1 129 ? 10.531 17.966 -0.976 1.00 88.44 129 SER A C 1
ATOM 917 O O . SER A 1 129 ? 11.291 18.862 -1.340 1.00 88.44 129 SER A O 1
ATOM 919 N N . SER A 1 130 ? 10.965 16.725 -0.748 1.00 91.88 130 SER A N 1
ATOM 920 C CA . SER A 1 130 ? 12.356 16.294 -0.873 1.00 91.88 130 SER A CA 1
ATOM 921 C C . SER A 1 130 ? 12.469 14.809 -1.242 1.00 91.88 130 SER A C 1
ATOM 923 O O . SER A 1 130 ? 11.501 14.052 -1.170 1.00 91.88 130 SER A O 1
ATOM 925 N N . GLU A 1 131 ? 13.677 14.366 -1.615 1.00 90.94 131 GLU A N 1
ATOM 926 C CA . GLU A 1 131 ? 13.974 12.930 -1.732 1.00 90.94 131 GLU A CA 1
ATOM 927 C C . GLU A 1 131 ? 13.786 12.211 -0.392 1.00 90.94 131 GLU A C 1
ATOM 929 O O . GLU A 1 131 ? 13.264 11.101 -0.366 1.00 90.94 131 GLU A O 1
ATOM 934 N N . GLY A 1 132 ? 14.165 12.852 0.720 1.00 91.50 132 GLY A N 1
ATOM 935 C CA . GLY A 1 132 ? 13.998 12.292 2.060 1.00 91.50 132 GLY A CA 1
ATOM 936 C C . GLY A 1 132 ? 12.539 11.970 2.377 1.00 91.50 132 GLY A C 1
ATOM 937 O O . GLY A 1 132 ? 12.260 10.888 2.889 1.00 91.50 132 GLY A O 1
ATOM 938 N N . ASP A 1 133 ? 11.607 12.847 1.998 1.00 93.75 133 ASP A N 1
ATOM 939 C CA . ASP A 1 133 ? 10.169 12.623 2.198 1.00 93.75 133 ASP A CA 1
ATOM 940 C C . ASP A 1 133 ? 9.657 11.455 1.348 1.00 93.75 133 ASP A C 1
ATOM 942 O O . ASP A 1 133 ? 8.968 10.574 1.860 1.00 93.75 133 ASP A O 1
ATOM 946 N N . LEU A 1 134 ? 10.045 11.401 0.068 1.00 94.94 134 LEU A N 1
ATOM 947 C CA . LEU A 1 134 ? 9.694 10.298 -0.833 1.00 94.94 134 LEU A CA 1
ATOM 948 C C . LEU A 1 134 ? 10.221 8.957 -0.315 1.00 94.94 134 LEU A C 1
ATOM 950 O O . LEU A 1 134 ? 9.482 7.976 -0.259 1.00 94.94 134 LEU A O 1
ATOM 954 N N . VAL A 1 135 ? 11.491 8.903 0.086 1.00 93.25 135 VAL A N 1
ATOM 955 C CA . VAL A 1 135 ? 12.110 7.674 0.596 1.00 93.25 135 VAL A CA 1
ATOM 956 C C . VAL A 1 135 ? 11.486 7.261 1.924 1.00 93.25 135 VAL A C 1
ATOM 958 O O . VAL A 1 135 ? 11.220 6.077 2.108 1.00 93.25 135 VAL A O 1
ATOM 961 N N . THR A 1 136 ? 11.195 8.207 2.819 1.00 94.00 136 THR A N 1
ATOM 962 C CA . THR A 1 136 ? 10.518 7.927 4.097 1.00 94.00 136 THR A CA 1
ATOM 963 C C . THR A 1 136 ? 9.126 7.353 3.857 1.00 94.00 136 THR A C 1
ATOM 965 O O . THR A 1 136 ? 8.754 6.357 4.473 1.00 94.00 136 THR A O 1
ATOM 968 N N . TYR A 1 137 ? 8.379 7.922 2.911 1.00 94.69 137 TYR A N 1
ATOM 969 C CA . TYR A 1 137 ? 7.066 7.420 2.523 1.00 94.69 137 TYR A CA 1
ATOM 970 C C . TYR A 1 137 ? 7.134 6.003 1.938 1.00 94.69 137 TYR A C 1
ATOM 972 O O . TYR A 1 137 ? 6.379 5.123 2.347 1.00 94.69 137 TYR A O 1
ATOM 980 N N . VAL A 1 138 ? 8.081 5.751 1.027 1.00 95.00 138 VAL A N 1
ATOM 981 C CA . VAL A 1 138 ? 8.313 4.416 0.451 1.00 95.00 138 VAL A CA 1
ATOM 982 C C . VAL A 1 138 ? 8.707 3.411 1.530 1.00 95.00 138 VAL A C 1
ATOM 984 O O . VAL A 1 138 ? 8.183 2.300 1.556 1.00 95.00 138 VAL A O 1
ATOM 987 N N . GLN A 1 139 ? 9.613 3.786 2.433 1.00 93.94 139 GLN A N 1
ATOM 988 C CA . GLN A 1 139 ? 10.042 2.928 3.534 1.00 93.94 139 GLN A CA 1
ATOM 989 C C . GLN A 1 139 ? 8.895 2.611 4.484 1.00 93.94 139 GLN A C 1
ATOM 991 O O . GLN A 1 139 ? 8.780 1.461 4.891 1.00 93.94 139 GLN A O 1
ATOM 996 N N . TRP A 1 140 ? 8.037 3.579 4.802 1.00 94.31 140 TRP A N 1
ATOM 997 C CA . TRP A 1 140 ? 6.824 3.334 5.576 1.00 94.31 140 TRP A CA 1
ATOM 998 C C . TRP A 1 140 ? 5.905 2.334 4.858 1.00 94.31 140 TRP A C 1
ATOM 1000 O O . TRP A 1 140 ? 5.545 1.304 5.427 1.00 94.31 140 TRP A O 1
ATOM 1010 N N . LEU A 1 141 ? 5.580 2.575 3.584 1.00 95.38 141 LEU A N 1
ATOM 1011 C CA . LEU A 1 141 ? 4.684 1.699 2.822 1.00 95.38 141 LEU A CA 1
ATOM 1012 C C . LEU A 1 141 ? 5.242 0.273 2.694 1.00 95.38 141 LEU A C 1
ATOM 1014 O O . LEU A 1 141 ? 4.497 -0.701 2.754 1.00 95.38 141 LEU A O 1
ATOM 1018 N N . VAL A 1 142 ? 6.554 0.120 2.540 1.00 95.12 142 VAL A N 1
ATOM 1019 C CA . VAL A 1 142 ? 7.177 -1.203 2.441 1.00 95.12 142 VAL A CA 1
ATOM 1020 C C . VAL A 1 142 ? 7.321 -1.853 3.813 1.00 95.12 142 VAL A C 1
ATOM 1022 O O . VAL A 1 142 ? 6.826 -2.957 4.014 1.00 95.12 142 VAL A O 1
ATOM 1025 N N . ASN A 1 143 ? 7.979 -1.199 4.766 1.00 93.25 143 ASN A N 1
ATOM 1026 C CA . ASN A 1 143 ? 8.393 -1.826 6.021 1.00 93.25 143 ASN A CA 1
ATOM 1027 C C . ASN A 1 143 ? 7.277 -1.890 7.062 1.00 93.25 143 ASN A C 1
ATOM 1029 O O . ASN A 1 143 ? 7.227 -2.842 7.839 1.00 93.25 143 ASN A O 1
ATOM 1033 N N . ASP A 1 144 ? 6.405 -0.883 7.102 1.00 92.94 144 ASP A N 1
ATOM 1034 C CA . ASP A 1 144 ? 5.356 -0.779 8.116 1.00 92.94 144 ASP A CA 1
ATOM 1035 C C . ASP A 1 144 ? 3.991 -1.238 7.618 1.00 92.94 144 ASP A C 1
ATOM 1037 O O . ASP A 1 144 ? 3.139 -1.573 8.436 1.00 92.94 144 ASP A O 1
ATOM 1041 N N . VAL A 1 145 ? 3.789 -1.293 6.302 1.00 95.44 145 VAL A N 1
ATOM 1042 C CA . VAL A 1 145 ? 2.544 -1.797 5.718 1.00 95.44 145 VAL A CA 1
ATOM 1043 C C . VAL A 1 145 ? 2.795 -3.140 5.053 1.00 95.44 145 VAL A C 1
ATOM 1045 O O . VAL A 1 145 ? 2.467 -4.172 5.634 1.00 95.44 145 VAL A O 1
ATOM 1048 N N . TYR A 1 146 ? 3.425 -3.154 3.876 1.00 96.19 146 TYR A N 1
ATOM 1049 C CA . TYR A 1 146 ? 3.507 -4.357 3.051 1.00 96.19 146 TYR A CA 1
ATOM 1050 C C . TYR A 1 146 ? 4.182 -5.523 3.770 1.00 96.19 146 TYR A C 1
ATOM 1052 O O . TYR A 1 146 ? 3.607 -6.598 3.806 1.00 96.19 146 TYR A O 1
ATOM 1060 N N . LEU A 1 147 ? 5.351 -5.336 4.387 1.00 94.06 147 LEU A N 1
ATOM 1061 C CA . LEU A 1 147 ? 6.086 -6.416 5.061 1.00 94.06 147 LEU A CA 1
ATOM 1062 C C . LEU A 1 147 ? 5.454 -6.867 6.385 1.00 94.06 147 LEU A C 1
ATOM 1064 O O . LEU A 1 147 ? 5.738 -7.978 6.834 1.00 94.06 147 LEU A O 1
ATOM 1068 N N . LYS A 1 148 ? 4.595 -6.042 6.996 1.00 95.19 148 LYS A N 1
ATOM 1069 C CA . LYS A 1 148 ? 3.858 -6.382 8.226 1.00 95.19 148 LYS A CA 1
ATOM 1070 C C . LYS A 1 148 ? 2.512 -7.054 7.965 1.00 95.19 148 LYS A C 1
ATOM 1072 O O . LYS A 1 148 ? 1.923 -7.579 8.910 1.00 95.19 148 LYS A O 1
ATOM 1077 N N . LEU A 1 149 ? 2.043 -7.085 6.716 1.00 96.69 149 LEU A N 1
ATOM 1078 C CA . LEU A 1 149 ? 0.874 -7.878 6.348 1.00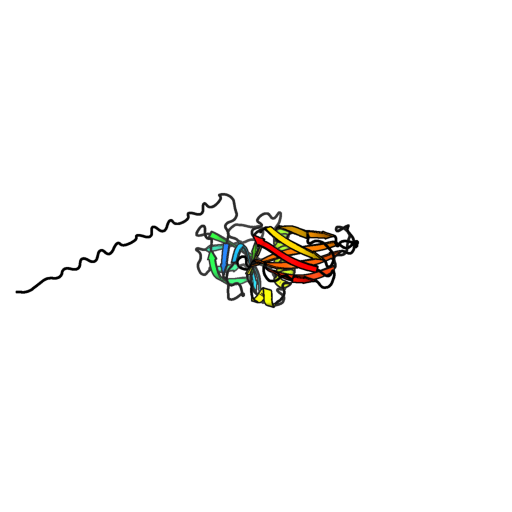 96.69 149 LEU A CA 1
ATOM 1079 C C . LEU A 1 149 ? 1.089 -9.358 6.724 1.00 96.69 149 LEU A C 1
ATOM 1081 O O . LEU A 1 149 ? 2.210 -9.876 6.585 1.00 96.69 149 LEU A O 1
ATOM 1085 N N . PRO A 1 150 ? 0.024 -10.074 7.141 1.00 95.12 150 PRO A N 1
ATOM 1086 C CA . PRO A 1 150 ? 0.105 -11.510 7.376 1.00 95.12 150 PRO A CA 1
ATOM 1087 C C . PRO A 1 150 ? 0.674 -12.227 6.145 1.00 95.12 150 PRO A C 1
ATOM 1089 O O . PRO A 1 150 ? 0.326 -11.901 5.012 1.00 95.12 150 PRO A O 1
ATOM 1092 N N . GLN A 1 151 ? 1.557 -13.208 6.353 1.00 94.62 151 GLN A N 1
ATOM 1093 C CA . GLN A 1 151 ? 2.287 -13.855 5.254 1.00 94.62 151 GLN A CA 1
ATOM 1094 C C . GLN A 1 151 ? 1.357 -14.414 4.167 1.00 94.62 151 GLN A C 1
ATOM 1096 O O . GLN A 1 151 ? 1.594 -14.156 2.992 1.00 94.62 151 GLN A O 1
ATOM 1101 N N . ALA A 1 152 ? 0.277 -15.097 4.560 1.00 95.88 152 ALA A N 1
ATOM 1102 C CA . ALA A 1 152 ? -0.699 -15.657 3.624 1.00 95.88 152 ALA A CA 1
ATOM 1103 C C . ALA A 1 152 ? -1.345 -14.586 2.723 1.00 95.88 152 ALA A C 1
ATOM 1105 O O . ALA A 1 152 ? -1.637 -14.840 1.555 1.00 95.88 152 ALA A O 1
ATOM 1106 N N . GLU A 1 153 ? -1.526 -13.371 3.245 1.00 97.06 153 GLU A N 1
ATOM 1107 C CA . GLU A 1 153 ? -2.072 -12.245 2.487 1.00 97.06 153 GLU A CA 1
ATOM 1108 C C . GLU A 1 153 ? -1.041 -11.696 1.509 1.00 97.06 153 GLU A C 1
ATOM 1110 O O . GLU A 1 153 ? -1.378 -11.437 0.363 1.00 97.06 153 GLU A O 1
ATOM 1115 N N . ARG A 1 154 ? 0.231 -11.583 1.910 1.00 95.44 154 ARG A N 1
ATOM 1116 C CA . ARG A 1 154 ? 1.310 -11.159 0.997 1.00 95.44 154 ARG A CA 1
ATOM 1117 C C . ARG A 1 154 ? 1.532 -12.155 -0.132 1.00 95.44 154 ARG A C 1
ATOM 1119 O O . ARG A 1 154 ? 1.832 -11.755 -1.247 1.00 95.44 154 ARG A O 1
ATOM 1126 N N . GLU A 1 155 ? 1.398 -13.446 0.149 1.00 95.19 155 GLU A N 1
ATOM 1127 C CA . GLU A 1 155 ? 1.513 -14.500 -0.863 1.00 95.19 155 GLU A CA 1
ATOM 1128 C C . GLU A 1 155 ? 0.330 -14.487 -1.836 1.00 95.19 155 GLU A C 1
ATOM 1130 O O . GLU A 1 155 ? 0.521 -14.683 -3.036 1.00 95.19 155 GLU A O 1
ATOM 1135 N N . SER A 1 156 ? -0.877 -14.210 -1.335 1.00 96.12 156 SER A N 1
ATOM 1136 C CA . SER A 1 156 ? -2.092 -14.118 -2.156 1.00 96.12 156 SER A CA 1
ATOM 1137 C C . SER A 1 156 ? -2.175 -12.804 -2.942 1.00 96.12 156 SER A C 1
ATOM 1139 O O . SER A 1 156 ? -2.668 -12.787 -4.069 1.00 96.12 156 SER A O 1
ATOM 1141 N N . PHE A 1 157 ? -1.657 -11.713 -2.371 1.00 96.00 157 PHE A N 1
ATOM 1142 C CA . PHE A 1 157 ? -1.696 -10.350 -2.907 1.00 96.00 157 PHE A CA 1
ATOM 1143 C C . PHE A 1 157 ? -0.290 -9.720 -2.895 1.00 96.00 157 PHE A C 1
ATOM 1145 O O . PHE A 1 157 ? -0.031 -8.756 -2.171 1.00 96.00 157 PHE A O 1
ATOM 1152 N N . PRO A 1 158 ? 0.651 -10.233 -3.711 1.00 95.94 158 PRO A N 1
ATOM 1153 C CA . PRO A 1 158 ? 2.052 -9.793 -3.699 1.00 95.94 158 PRO A CA 1
ATOM 1154 C C . PRO A 1 158 ? 2.287 -8.426 -4.369 1.00 95.94 158 PRO A C 1
ATOM 1156 O O . PRO A 1 158 ? 3.423 -7.956 -4.465 1.00 95.94 158 PRO A O 1
ATOM 1159 N N . ALA A 1 159 ? 1.221 -7.801 -4.872 1.00 97.00 159 ALA A N 1
ATOM 1160 C CA . ALA A 1 159 ? 1.217 -6.487 -5.494 1.00 97.00 159 ALA A CA 1
ATOM 1161 C C . ALA A 1 159 ? 0.249 -5.572 -4.733 1.00 97.00 159 ALA A C 1
ATOM 1163 O O . ALA A 1 159 ? -0.936 -5.513 -5.050 1.00 97.00 159 ALA A O 1
ATOM 1164 N N . LEU A 1 160 ? 0.753 -4.852 -3.731 1.00 97.19 160 LEU A N 1
ATOM 1165 C CA . LEU A 1 160 ? -0.042 -3.860 -3.008 1.00 97.19 160 LEU A CA 1
ATOM 1166 C C . LEU A 1 160 ? -0.066 -2.551 -3.802 1.00 97.19 160 LEU A C 1
ATOM 1168 O O . LEU A 1 160 ? 0.971 -2.069 -4.252 1.00 97.19 160 LEU A O 1
ATOM 1172 N N . ARG A 1 161 ? -1.230 -1.931 -3.949 1.00 96.56 161 ARG A N 1
ATOM 1173 C CA . ARG A 1 161 ? -1.352 -0.580 -4.508 1.00 96.56 161 ARG A CA 1
ATOM 1174 C C . ARG A 1 161 ? -1.982 0.324 -3.461 1.00 96.56 161 ARG A C 1
ATOM 1176 O O . ARG A 1 161 ? -2.847 -0.137 -2.737 1.00 96.56 161 ARG A O 1
ATOM 1183 N N . LEU A 1 162 ? -1.569 1.583 -3.390 1.00 96.12 162 LEU A N 1
ATOM 1184 C CA . LEU A 1 162 ? -2.244 2.631 -2.633 1.00 96.12 162 LEU A CA 1
ATOM 1185 C C . LEU A 1 162 ? -2.774 3.674 -3.621 1.00 96.12 162 LEU A C 1
ATOM 1187 O O . LEU A 1 162 ? -2.029 4.529 -4.106 1.00 96.12 162 LEU A O 1
ATOM 1191 N N . ALA A 1 163 ? -4.060 3.562 -3.946 1.00 93.81 163 ALA A N 1
ATOM 1192 C CA . ALA A 1 163 ? -4.699 4.331 -5.018 1.00 93.81 163 ALA A CA 1
ATOM 1193 C C . ALA A 1 163 ? -5.582 5.482 -4.500 1.00 93.81 163 ALA A C 1
ATOM 1195 O O . ALA A 1 163 ? -6.317 6.091 -5.270 1.00 93.81 163 ALA A O 1
ATOM 1196 N N . GLY A 1 164 ? -5.545 5.770 -3.193 1.00 92.81 164 GLY A N 1
ATOM 1197 C CA . GLY A 1 164 ? -6.394 6.804 -2.590 1.00 92.81 164 GLY A CA 1
ATOM 1198 C C . GLY A 1 164 ? -7.882 6.439 -2.582 1.00 92.81 164 GLY A C 1
ATOM 1199 O O . GLY A 1 164 ? -8.732 7.323 -2.641 1.00 92.81 164 GLY A O 1
ATOM 1200 N N . ARG A 1 165 ? -8.192 5.138 -2.522 1.00 94.88 165 ARG A N 1
ATOM 1201 C CA . ARG A 1 165 ? -9.562 4.612 -2.449 1.00 94.88 165 ARG A CA 1
ATOM 1202 C C . ARG A 1 165 ? -10.236 5.051 -1.152 1.00 94.88 165 ARG A C 1
ATOM 1204 O O . ARG A 1 165 ? -9.573 5.209 -0.133 1.00 94.88 165 ARG A O 1
ATOM 1211 N N . THR A 1 166 ? -11.549 5.209 -1.152 1.00 97.06 166 THR A N 1
ATOM 1212 C CA . THR A 1 166 ? -12.347 5.386 0.064 1.00 97.06 166 THR A CA 1
ATOM 1213 C C . THR A 1 166 ? -12.761 4.025 0.606 1.00 97.06 166 THR A C 1
ATOM 1215 O O . THR A 1 166 ? -13.439 3.251 -0.072 1.00 97.06 166 THR A O 1
ATOM 1218 N N . VAL A 1 167 ? -12.414 3.748 1.860 1.00 97.94 167 VAL A N 1
ATOM 1219 C CA . VAL A 1 167 ? -12.809 2.524 2.561 1.00 97.94 167 VAL A CA 1
ATOM 1220 C C . VAL A 1 167 ? -13.882 2.852 3.589 1.00 97.94 167 VAL A C 1
ATOM 1222 O O . VAL A 1 167 ? -13.702 3.735 4.426 1.00 97.94 167 VAL A O 1
ATOM 1225 N N . ARG A 1 168 ? -14.997 2.121 3.539 1.00 98.06 168 ARG A N 1
ATOM 1226 C CA . ARG A 1 168 ? -16.090 2.175 4.515 1.00 98.06 168 ARG A CA 1
ATOM 1227 C C . ARG A 1 168 ? -16.113 0.889 5.325 1.00 98.06 168 ARG A C 1
ATOM 1229 O O . ARG A 1 168 ? -16.184 -0.206 4.764 1.00 98.06 168 ARG A O 1
ATOM 1236 N N . LEU A 1 169 ? -16.061 1.031 6.641 1.00 98.25 169 LEU A N 1
ATOM 1237 C CA . LEU A 1 169 ? -16.058 -0.068 7.597 1.00 98.25 169 LEU A CA 1
ATOM 1238 C C . LEU A 1 169 ? -17.262 0.054 8.526 1.00 98.25 169 LEU A C 1
ATOM 1240 O O . LEU A 1 169 ? -17.595 1.146 8.986 1.00 98.25 169 LEU A O 1
ATOM 1244 N N . ARG A 1 170 ? -17.852 -1.083 8.879 1.00 97.75 170 ARG A N 1
ATOM 1245 C CA . ARG A 1 170 ? -18.838 -1.202 9.952 1.00 97.75 170 ARG A CA 1
ATOM 1246 C C . ARG A 1 170 ? -18.187 -1.839 11.167 1.00 97.75 170 ARG A C 1
ATOM 1248 O O . ARG A 1 170 ? -17.716 -2.976 11.094 1.00 97.75 170 ARG A O 1
ATOM 1255 N N . LEU A 1 171 ? -18.186 -1.115 12.278 1.00 97.69 171 LEU A N 1
ATOM 1256 C CA . LEU A 1 171 ? -17.637 -1.545 13.558 1.00 97.69 171 LEU A CA 1
ATOM 1257 C C . LEU A 1 171 ? -18.784 -1.950 14.480 1.00 97.69 171 LEU A C 1
ATOM 1259 O O . LEU A 1 171 ? -19.675 -1.151 14.755 1.00 97.69 171 LEU A O 1
ATOM 1263 N N . GLN A 1 172 ? -18.761 -3.183 14.969 1.00 97.12 172 GLN A N 1
ATOM 1264 C CA . GLN A 1 172 ? -19.768 -3.720 15.878 1.00 97.12 172 GLN A CA 1
ATOM 1265 C C . GLN A 1 172 ? -19.095 -4.147 17.180 1.00 97.12 172 GLN A C 1
ATOM 1267 O O . GLN A 1 172 ? -18.440 -5.188 17.232 1.00 97.12 172 GLN A O 1
ATOM 1272 N N . LEU A 1 173 ? -19.274 -3.355 18.237 1.00 94.94 173 LEU A N 1
ATOM 1273 C CA . LEU A 1 173 ? -18.845 -3.721 19.588 1.00 94.94 173 LEU A CA 1
ATOM 1274 C C . LEU A 1 173 ? -19.940 -4.529 20.293 1.00 94.94 173 LEU A C 1
ATOM 1276 O O . LEU A 1 173 ? -21.130 -4.289 20.074 1.00 94.94 173 LEU A O 1
ATOM 1280 N N . ALA A 1 174 ? -19.562 -5.482 21.144 1.00 89.00 174 ALA A N 1
ATOM 1281 C CA . ALA A 1 174 ? -20.536 -6.282 21.886 1.00 89.00 174 ALA A CA 1
ATOM 1282 C C . ALA A 1 174 ? -21.396 -5.395 22.808 1.00 89.00 174 ALA A C 1
ATOM 1284 O O . ALA A 1 174 ? -20.865 -4.656 23.633 1.00 89.00 174 ALA A O 1
ATOM 1285 N N . GLY A 1 175 ? -22.723 -5.475 22.667 1.00 89.75 175 GLY A N 1
ATOM 1286 C CA . GLY A 1 175 ? -23.673 -4.706 23.482 1.00 89.75 175 GLY A CA 1
ATOM 1287 C C . GLY A 1 175 ? -23.900 -3.251 23.049 1.00 89.75 175 GLY A C 1
ATOM 1288 O O . GLY A 1 175 ? -24.596 -2.530 23.757 1.00 89.75 175 GLY A O 1
ATOM 1289 N N . TYR A 1 176 ? -23.352 -2.821 21.908 1.00 93.56 176 TYR A N 1
ATOM 1290 C CA . TYR A 1 176 ? -23.546 -1.475 21.356 1.00 93.56 176 TYR A CA 1
ATOM 1291 C C . TYR A 1 176 ? -24.168 -1.530 19.960 1.00 93.56 176 TYR A C 1
ATOM 1293 O O . TYR A 1 176 ? -24.080 -2.547 19.278 1.00 93.56 176 TYR A O 1
ATOM 1301 N N . GLU A 1 177 ? -24.768 -0.430 19.510 1.00 94.88 177 GLU A N 1
ATOM 1302 C CA . GLU A 1 177 ? -25.181 -0.304 18.111 1.00 94.88 177 GLU A CA 1
ATOM 1303 C C . GLU A 1 177 ? -23.949 -0.234 17.187 1.00 94.88 177 GLU A C 1
ATOM 1305 O O . GLU A 1 177 ? -22.930 0.362 17.561 1.00 94.88 177 GLU A O 1
ATOM 1310 N N . PRO A 1 178 ? -24.011 -0.833 15.986 1.00 96.25 178 PRO A N 1
ATOM 1311 C CA . PRO A 1 178 ? -22.931 -0.741 15.018 1.00 96.25 178 PRO A CA 1
ATOM 1312 C C . PRO A 1 178 ? -22.721 0.693 14.530 1.00 96.25 178 PRO A C 1
ATOM 1314 O O . PRO A 1 178 ? -23.668 1.443 14.298 1.00 96.25 178 PRO A O 1
ATOM 1317 N N . VAL A 1 179 ? -21.458 1.041 14.303 1.00 97.19 179 VAL A N 1
ATOM 1318 C CA . VAL A 1 179 ? -21.029 2.358 13.829 1.00 97.19 179 VAL A CA 1
ATOM 1319 C C . VAL A 1 179 ? -20.343 2.208 12.478 1.00 97.19 179 VAL A C 1
ATOM 1321 O O . VAL A 1 179 ? -19.392 1.437 12.347 1.00 97.19 179 VAL A O 1
ATOM 1324 N N . SER A 1 180 ? -20.797 2.965 11.481 1.00 97.31 180 SER A N 1
ATOM 1325 C CA . SER A 1 180 ? -20.110 3.068 10.192 1.00 97.31 180 SER A CA 1
ATOM 1326 C C . SER A 1 180 ? -19.066 4.182 10.239 1.00 97.31 180 SER A C 1
ATOM 1328 O O . SER A 1 180 ? -19.358 5.314 10.627 1.00 97.31 180 SER A O 1
ATOM 1330 N N . VAL A 1 181 ? -17.848 3.863 9.818 1.00 97.19 181 VAL A N 1
ATOM 1331 C CA . VAL A 1 181 ? -16.719 4.792 9.691 1.00 97.19 181 VAL A CA 1
ATOM 1332 C C . VAL A 1 181 ? -16.176 4.723 8.272 1.00 97.19 181 VAL A C 1
ATOM 1334 O O . VAL A 1 181 ? -16.263 3.685 7.616 1.00 97.19 181 VAL A O 1
ATOM 1337 N N . HIS A 1 182 ? -15.624 5.820 7.772 1.00 96.94 182 HIS A N 1
ATOM 1338 C CA . HIS A 1 182 ? -15.023 5.836 6.448 1.00 96.94 182 HIS A CA 1
ATOM 1339 C C . HIS A 1 182 ? -13.858 6.800 6.389 1.00 96.94 182 HIS A C 1
ATOM 1341 O O . HIS A 1 182 ? -13.915 7.860 6.999 1.00 96.94 182 HIS A O 1
ATOM 1347 N N . GLU A 1 183 ? -12.835 6.426 5.635 1.00 97.06 183 GLU A N 1
ATOM 1348 C CA . GLU A 1 183 ? -11.663 7.255 5.385 1.00 97.06 183 GLU A CA 1
ATOM 1349 C C . GLU A 1 183 ? -11.007 6.875 4.058 1.00 97.06 183 GLU A C 1
ATOM 1351 O O . GLU A 1 183 ? -11.345 5.865 3.433 1.00 97.06 183 GLU A O 1
ATOM 1356 N N . THR A 1 184 ? -10.044 7.690 3.637 1.00 96.56 184 THR A N 1
ATOM 1357 C CA . THR A 1 184 ? -9.151 7.326 2.530 1.00 96.56 184 THR A CA 1
ATOM 1358 C C . THR A 1 184 ? -8.223 6.181 2.948 1.00 96.56 184 THR A C 1
ATOM 1360 O O . THR A 1 184 ? -7.763 6.108 4.086 1.00 96.56 184 THR A O 1
ATOM 1363 N N . GLU A 1 185 ? -7.920 5.279 2.026 1.00 95.25 185 GLU A N 1
ATOM 1364 C CA . GLU A 1 185 ? -6.965 4.192 2.198 1.00 95.25 185 GLU A CA 1
ATOM 1365 C C . GLU A 1 185 ? -5.612 4.716 2.707 1.00 95.25 185 GLU A C 1
ATOM 1367 O O . GLU A 1 185 ? -5.078 5.709 2.209 1.00 95.25 185 GLU A O 1
ATOM 1372 N N . GLY A 1 186 ? -5.052 4.058 3.721 1.00 94.69 186 GLY A N 1
ATOM 1373 C CA . GLY A 1 186 ? -3.832 4.490 4.401 1.00 94.69 186 GLY A CA 1
ATOM 1374 C C . GLY A 1 186 ? -4.024 5.642 5.398 1.00 94.69 186 GLY A C 1
ATOM 1375 O O . GLY A 1 186 ? -3.115 5.892 6.194 1.00 94.69 186 GLY A O 1
ATOM 1376 N N . ALA A 1 187 ? -5.185 6.306 5.431 1.00 95.56 187 ALA A N 1
ATOM 1377 C CA . ALA A 1 187 ? -5.521 7.268 6.479 1.00 95.56 187 ALA A CA 1
ATOM 1378 C C . ALA A 1 187 ? -5.952 6.554 7.770 1.00 95.56 187 ALA A C 1
ATOM 1380 O O . ALA A 1 187 ? -6.398 5.408 7.766 1.00 95.56 187 ALA A O 1
ATOM 1381 N N . THR A 1 188 ? -5.765 7.225 8.907 1.00 96.44 188 THR A N 1
ATOM 1382 C CA . THR A 1 188 ? -6.070 6.645 10.223 1.00 96.44 188 THR A CA 1
ATOM 1383 C C . THR A 1 188 ? -7.446 7.097 10.694 1.00 96.44 188 THR A C 1
ATOM 1385 O O . THR A 1 188 ? -7.654 8.282 10.933 1.00 96.44 188 THR A O 1
ATOM 1388 N N . ILE A 1 189 ? -8.346 6.141 10.899 1.00 97.19 189 ILE A N 1
ATOM 1389 C CA . ILE A 1 189 ? -9.639 6.327 11.557 1.00 97.19 189 ILE A CA 1
ATOM 1390 C C . ILE A 1 189 ? -9.422 6.219 13.065 1.00 97.19 189 ILE A C 1
ATOM 1392 O O . ILE A 1 189 ? -8.912 5.205 13.542 1.00 97.19 189 ILE A O 1
ATOM 1396 N N . ALA A 1 190 ? -9.839 7.229 13.825 1.00 96.06 190 ALA A N 1
ATOM 1397 C CA . ALA A 1 190 ? -9.851 7.175 15.284 1.00 96.06 190 ALA A CA 1
ATOM 1398 C C . ALA A 1 190 ? -11.261 6.850 15.796 1.00 96.06 190 ALA A C 1
ATOM 1400 O O . ALA A 1 190 ? -12.191 7.637 15.634 1.00 96.06 190 ALA A O 1
ATOM 1401 N N . PHE A 1 191 ? -11.414 5.698 16.444 1.00 95.88 191 PHE A N 1
ATOM 1402 C CA . PHE A 1 191 ? -12.663 5.233 17.038 1.00 95.88 191 PHE A CA 1
ATOM 1403 C C . PHE A 1 191 ? -12.530 5.171 18.562 1.00 95.88 191 PHE A C 1
ATOM 1405 O O . PHE A 1 191 ? -11.762 4.377 19.105 1.00 95.88 191 PHE A O 1
ATOM 1412 N N . ARG A 1 192 ? -13.287 6.004 19.282 1.00 95.12 192 ARG A N 1
ATOM 1413 C CA . ARG A 1 192 ? -13.342 5.944 20.748 1.00 95.12 192 ARG A CA 1
ATOM 1414 C C . ARG A 1 192 ? -14.150 4.724 21.179 1.00 95.12 192 ARG A C 1
ATOM 1416 O O . ARG A 1 192 ? -15.318 4.615 20.821 1.00 95.12 192 ARG A O 1
ATOM 1423 N N . VAL A 1 193 ? -13.554 3.859 21.996 1.00 93.38 193 VAL A N 1
ATOM 1424 C CA . VAL A 1 193 ? -14.219 2.664 22.527 1.00 93.38 193 VAL A CA 1
ATOM 1425 C C . VAL A 1 193 ? -15.228 3.093 23.607 1.00 93.38 193 VAL A C 1
ATOM 1427 O O . VAL A 1 193 ? -14.813 3.631 24.641 1.00 93.38 193 VAL A O 1
ATOM 1430 N N . PRO A 1 194 ? -16.546 2.892 23.399 1.00 92.94 194 PRO A N 1
ATOM 1431 C CA . PRO A 1 194 ? -17.576 3.301 24.352 1.00 92.94 194 PRO A CA 1
ATOM 1432 C C . PRO A 1 194 ? -17.343 2.755 25.764 1.00 92.94 194 PRO A C 1
ATOM 1434 O O . PRO A 1 194 ? -16.942 1.609 25.947 1.00 92.94 194 PRO A O 1
ATOM 1437 N N . GLY A 1 195 ? -17.594 3.595 26.770 1.00 90.75 195 GLY A N 1
ATOM 1438 C CA . GLY A 1 195 ? -17.412 3.236 28.181 1.00 90.75 195 GLY A CA 1
ATOM 1439 C C . GLY A 1 195 ? -15.957 3.208 28.665 1.00 90.75 195 GLY A C 1
ATOM 1440 O O . GLY A 1 195 ? -15.725 2.930 29.837 1.00 90.75 195 GLY A O 1
ATOM 1441 N N . THR A 1 196 ? -14.978 3.529 27.811 1.00 91.81 196 THR A N 1
ATOM 1442 C CA . THR A 1 196 ? -13.549 3.510 28.165 1.00 91.81 196 THR A CA 1
ATOM 1443 C C . THR A 1 196 ? -12.842 4.804 27.725 1.00 91.81 196 THR A C 1
ATOM 1445 O O . THR A 1 196 ? -13.371 5.551 26.892 1.00 91.81 196 THR A O 1
ATOM 1448 N N . PRO A 1 197 ? -11.640 5.103 28.254 1.00 91.81 197 PRO A N 1
ATOM 1449 C CA . PRO A 1 197 ? -10.793 6.172 27.722 1.00 91.81 197 PRO A CA 1
ATOM 1450 C C . PRO A 1 197 ? -10.051 5.775 26.434 1.00 91.81 197 PRO A C 1
ATOM 1452 O O . PRO A 1 197 ? -9.391 6.629 25.839 1.00 91.81 197 PRO A O 1
ATOM 1455 N N . GLN A 1 198 ? -10.145 4.510 26.012 1.00 94.50 198 GLN A N 1
ATOM 1456 C CA . GLN A 1 198 ? -9.346 3.967 24.924 1.00 94.50 198 GLN A CA 1
ATOM 1457 C C . GLN A 1 198 ? -9.823 4.459 23.555 1.00 94.50 198 GLN A C 1
ATOM 1459 O O . GLN A 1 198 ? -11.019 4.638 23.294 1.00 94.50 198 GLN A O 1
ATOM 1464 N N . VAL A 1 199 ? -8.863 4.630 22.651 1.00 96.44 199 VAL A N 1
ATOM 1465 C CA . VAL A 1 199 ? -9.094 4.956 21.244 1.00 96.44 199 VAL A CA 1
ATOM 1466 C C . VAL A 1 199 ? -8.452 3.879 20.383 1.00 96.44 199 VAL A C 1
ATOM 1468 O O . VAL A 1 199 ? -7.237 3.683 20.425 1.00 96.44 199 VAL A O 1
ATOM 1471 N N . LEU A 1 200 ? -9.276 3.193 19.597 1.00 96.62 200 LEU A N 1
ATOM 1472 C CA . LEU A 1 200 ? -8.839 2.277 18.555 1.00 96.62 200 LEU A CA 1
ATOM 1473 C C . LEU A 1 200 ? -8.510 3.084 17.295 1.00 96.62 200 LEU A C 1
ATOM 1475 O O . LEU A 1 200 ? -9.305 3.904 16.840 1.00 96.62 200 LEU A O 1
ATOM 1479 N N . LEU A 1 201 ? -7.335 2.847 16.735 1.00 97.38 201 LEU A N 1
ATOM 1480 C CA . LEU A 1 201 ? -6.850 3.447 15.503 1.00 97.38 201 LEU A CA 1
ATOM 1481 C C . LEU A 1 201 ? -6.867 2.373 14.420 1.00 97.38 201 LEU A C 1
ATOM 1483 O O . LEU A 1 201 ? -6.212 1.341 14.569 1.00 97.38 201 LEU A O 1
ATOM 1487 N N . LEU A 1 202 ? -7.613 2.621 13.348 1.00 98.06 202 LEU A N 1
ATOM 1488 C CA . LEU A 1 202 ? -7.755 1.706 12.222 1.00 98.06 202 LEU A CA 1
ATOM 1489 C C . LEU A 1 202 ? -7.171 2.358 10.977 1.00 98.06 202 LEU A C 1
ATOM 1491 O O . LEU A 1 202 ? -7.542 3.482 10.640 1.00 98.06 202 LEU A O 1
ATOM 1495 N N . ARG A 1 203 ? -6.286 1.659 10.274 1.00 98.12 203 ARG A N 1
ATOM 1496 C CA . ARG A 1 203 ? -5.731 2.131 9.004 1.00 98.12 203 ARG A CA 1
ATOM 1497 C C . ARG A 1 203 ? -5.961 1.084 7.913 1.00 98.12 203 ARG A C 1
ATOM 1499 O O . ARG A 1 203 ? -5.271 0.064 7.912 1.00 98.12 203 ARG A O 1
ATOM 1506 N N . PRO A 1 204 ? -6.948 1.291 7.025 1.00 98.00 204 PRO A N 1
ATOM 1507 C CA . PRO A 1 204 ? -7.307 0.307 6.015 1.00 98.00 204 PRO A CA 1
ATOM 1508 C C . PRO A 1 204 ? -6.410 0.388 4.771 1.00 98.00 204 PRO A C 1
ATOM 1510 O O . PRO A 1 204 ? -6.055 1.476 4.321 1.00 98.00 204 PRO A O 1
ATOM 1513 N N . PHE A 1 205 ? -6.118 -0.773 4.190 1.00 97.88 205 PHE A N 1
ATOM 1514 C CA . PHE A 1 205 ? -5.378 -0.985 2.946 1.00 97.88 205 PHE A CA 1
ATOM 1515 C C . PHE A 1 205 ? -6.106 -2.033 2.108 1.00 97.88 205 PHE A C 1
ATOM 1517 O O . PHE A 1 205 ? -6.369 -3.142 2.575 1.00 97.88 205 PHE A O 1
ATOM 1524 N N . VAL A 1 206 ? -6.456 -1.696 0.877 1.00 97.56 206 VAL A N 1
ATOM 1525 C CA . VAL A 1 206 ? -7.216 -2.571 -0.014 1.00 97.56 206 VAL A CA 1
ATOM 1526 C C . VAL A 1 206 ? -6.236 -3.492 -0.735 1.00 97.56 206 VAL A C 1
ATOM 1528 O O . VAL A 1 206 ? -5.380 -3.049 -1.503 1.00 97.56 206 VAL A O 1
ATOM 1531 N N . LEU A 1 207 ? -6.369 -4.789 -0.465 1.00 97.06 207 LEU A N 1
ATOM 1532 C CA . LEU A 1 207 ? -5.542 -5.848 -1.039 1.00 97.06 207 LEU A CA 1
ATOM 1533 C C . LEU A 1 207 ? -6.048 -6.285 -2.414 1.00 97.06 207 LEU A C 1
ATOM 1535 O O . LEU A 1 207 ? -5.250 -6.620 -3.285 1.00 97.06 207 LEU A O 1
ATOM 1539 N N . ASP A 1 208 ? -7.369 -6.284 -2.598 1.00 94.69 208 ASP A N 1
ATOM 1540 C CA . ASP A 1 208 ? -8.009 -6.670 -3.851 1.00 94.69 208 ASP A CA 1
ATOM 1541 C C . ASP A 1 208 ? -9.342 -5.944 -4.042 1.00 94.69 208 ASP A C 1
ATOM 1543 O O . ASP A 1 208 ? -10.259 -6.058 -3.222 1.00 94.69 208 ASP A O 1
ATOM 1547 N N . ASP A 1 209 ? -9.448 -5.229 -5.161 1.00 91.19 209 ASP A N 1
ATOM 1548 C CA . ASP A 1 209 ? -10.644 -4.476 -5.530 1.00 91.19 209 ASP A CA 1
ATOM 1549 C C . ASP A 1 209 ? -11.805 -5.410 -5.886 1.00 91.19 209 ASP A C 1
ATOM 1551 O O . ASP A 1 209 ? -12.958 -5.098 -5.590 1.00 91.19 209 ASP A O 1
ATOM 1555 N N . ALA A 1 210 ? -11.527 -6.571 -6.491 1.00 91.69 210 ALA A N 1
ATOM 1556 C CA . ALA A 1 210 ? -12.576 -7.473 -6.965 1.00 91.69 210 ALA A CA 1
ATOM 1557 C C . ALA A 1 210 ? -13.348 -8.112 -5.804 1.00 91.69 210 ALA A C 1
ATOM 1559 O O . ALA A 1 210 ? -14.577 -8.180 -5.830 1.00 91.69 210 ALA A O 1
ATOM 1560 N N . THR A 1 211 ? -12.633 -8.564 -4.774 1.00 92.06 211 THR A N 1
ATOM 1561 C CA . THR A 1 211 ? -13.230 -9.174 -3.577 1.00 92.06 211 THR A CA 1
ATOM 1562 C C . THR A 1 211 ? -13.460 -8.187 -2.439 1.00 92.06 211 THR A C 1
ATOM 1564 O O . THR A 1 211 ? -14.004 -8.582 -1.404 1.00 92.06 211 THR A O 1
ATOM 1567 N N . GLN A 1 212 ? -13.077 -6.916 -2.614 1.00 94.69 212 GLN A N 1
ATOM 1568 C CA . GLN A 1 212 ? -13.161 -5.882 -1.577 1.00 94.69 212 GLN A CA 1
ATOM 1569 C C . GLN A 1 212 ? -12.436 -6.328 -0.299 1.00 94.69 212 GLN A C 1
ATOM 1571 O O . GLN A 1 212 ? -12.920 -6.139 0.821 1.00 94.69 212 GLN A O 1
ATOM 1576 N N . ARG A 1 213 ? -11.294 -7.001 -0.474 1.00 97.25 213 ARG A N 1
ATOM 1577 C CA . ARG A 1 213 ? -10.489 -7.521 0.629 1.00 97.25 213 ARG A CA 1
ATOM 1578 C C . ARG A 1 213 ? -9.606 -6.409 1.164 1.00 97.25 213 ARG A C 1
ATOM 1580 O O . ARG A 1 213 ? -8.824 -5.817 0.423 1.00 97.25 213 ARG A O 1
ATOM 1587 N N . VAL A 1 214 ? -9.722 -6.140 2.457 1.00 98.25 214 VAL A N 1
ATOM 1588 C CA . VAL A 1 214 ? -9.053 -5.027 3.130 1.00 98.25 214 VAL A CA 1
ATOM 1589 C C . VAL A 1 214 ? -8.252 -5.561 4.308 1.00 98.25 214 VAL A C 1
ATOM 1591 O O . VAL A 1 214 ? -8.801 -6.215 5.195 1.00 98.25 214 VAL A O 1
ATOM 1594 N N . ALA A 1 215 ? -6.961 -5.253 4.331 1.00 98.31 215 ALA A N 1
ATOM 1595 C CA . ALA A 1 215 ? -6.127 -5.372 5.515 1.00 98.31 215 ALA A CA 1
ATOM 1596 C C . ALA A 1 215 ? -6.236 -4.091 6.342 1.00 98.31 215 ALA A C 1
ATOM 1598 O O . ALA A 1 215 ? -6.160 -2.989 5.809 1.00 98.31 215 ALA A O 1
ATOM 1599 N N . ILE A 1 216 ? -6.415 -4.220 7.648 1.00 98.44 216 ILE A N 1
ATOM 1600 C CA . ILE A 1 216 ? -6.614 -3.097 8.558 1.00 98.44 216 ILE A CA 1
ATOM 1601 C C . ILE A 1 216 ? -5.527 -3.190 9.620 1.00 98.44 216 ILE A C 1
ATOM 1603 O O . ILE A 1 216 ? -5.543 -4.117 10.429 1.00 98.44 216 ILE A O 1
ATOM 1607 N N . ASP A 1 217 ? -4.582 -2.251 9.595 1.00 98.00 217 ASP A N 1
ATOM 1608 C CA . ASP A 1 217 ? -3.606 -2.097 10.674 1.00 98.00 217 ASP A CA 1
ATOM 1609 C C . ASP A 1 217 ? -4.322 -1.505 11.887 1.00 98.00 217 ASP A C 1
ATOM 1611 O O . ASP A 1 217 ? -4.992 -0.468 11.787 1.00 98.00 217 ASP A O 1
ATOM 1615 N N . LEU A 1 218 ? -4.213 -2.193 13.017 1.00 97.56 218 LEU A N 1
ATOM 1616 C CA . LEU A 1 218 ? -4.860 -1.827 14.261 1.00 97.56 218 LEU A CA 1
ATOM 1617 C C . LEU A 1 218 ? -3.816 -1.408 15.289 1.00 97.56 218 LEU A C 1
ATOM 1619 O O . LEU A 1 218 ? -2.835 -2.101 15.572 1.00 97.56 218 LEU A O 1
ATOM 1623 N N . SER A 1 219 ? -4.086 -0.289 15.945 1.00 97.25 219 SER A N 1
ATOM 1624 C CA . SER A 1 219 ? -3.401 0.090 17.176 1.00 97.25 219 SER A CA 1
ATOM 1625 C C . SER A 1 219 ? -4.383 0.688 18.169 1.00 97.25 219 SER A C 1
ATOM 1627 O O . SER A 1 219 ? -5.474 1.111 17.804 1.00 97.25 219 SER A O 1
ATOM 1629 N N . ILE A 1 220 ? -4.017 0.695 19.444 1.00 96.69 220 ILE A N 1
ATOM 1630 C CA . ILE A 1 220 ? -4.845 1.229 20.521 1.00 96.69 220 ILE A CA 1
ATOM 1631 C C . ILE A 1 220 ? -4.034 2.202 21.368 1.00 96.69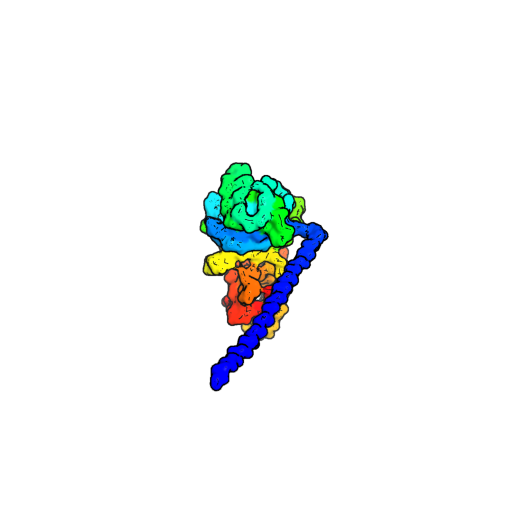 220 ILE A C 1
ATOM 1633 O O . ILE A 1 220 ? -2.850 1.980 21.634 1.00 96.69 220 ILE A O 1
ATOM 1637 N N . ALA A 1 221 ? -4.674 3.292 21.769 1.00 96.50 221 ALA A N 1
ATOM 1638 C CA . ALA A 1 221 ? -4.161 4.245 22.738 1.00 96.50 221 ALA A CA 1
ATOM 1639 C C . ALA A 1 221 ? -5.058 4.217 23.977 1.00 96.50 221 ALA A C 1
ATOM 1641 O O . ALA A 1 221 ? -6.281 4.250 23.853 1.00 96.50 221 ALA A O 1
ATOM 1642 N N . ASP A 1 222 ? -4.462 4.195 25.168 1.00 92.50 222 ASP A N 1
ATOM 1643 C CA . ASP A 1 222 ? -5.219 4.139 26.428 1.00 92.50 222 ASP A CA 1
ATOM 1644 C C . ASP A 1 222 ? -5.793 5.499 26.859 1.00 92.50 222 ASP A C 1
ATOM 1646 O O . ASP A 1 222 ? -6.477 5.604 27.878 1.00 92.50 222 ASP A O 1
ATOM 1650 N N . GLN A 1 223 ? -5.515 6.553 26.088 1.00 89.88 223 GLN A N 1
ATOM 1651 C CA . GLN A 1 223 ? -5.949 7.917 26.356 1.00 89.88 223 GLN A CA 1
ATOM 1652 C C . GLN A 1 223 ? -6.374 8.625 25.062 1.00 89.88 223 GLN A C 1
ATOM 1654 O O . GLN A 1 223 ? -5.850 8.319 23.989 1.00 89.88 223 GLN A O 1
ATOM 1659 N N . PRO A 1 224 ? -7.294 9.605 25.152 1.00 86.12 224 PRO A N 1
ATOM 1660 C CA . PRO A 1 224 ? -7.826 10.296 23.982 1.00 86.12 224 PRO A CA 1
ATOM 1661 C C . PRO A 1 224 ? -6.864 11.310 23.351 1.00 86.12 224 PRO A C 1
ATOM 1663 O O . PRO A 1 224 ? -7.049 11.655 22.186 1.00 86.12 224 PRO A O 1
ATOM 1666 N N . ASP A 1 225 ? -5.857 11.799 24.083 1.00 89.88 225 ASP A N 1
ATOM 1667 C CA . ASP A 1 225 ? -4.831 12.669 23.506 1.00 89.88 225 ASP A CA 1
ATOM 1668 C C . ASP A 1 225 ? -3.841 11.849 22.668 1.00 89.88 225 ASP A C 1
ATOM 1670 O O . ASP A 1 225 ? -2.826 11.350 23.151 1.00 89.88 225 ASP A O 1
ATOM 1674 N N . LEU A 1 226 ? -4.141 11.717 21.378 1.00 88.56 226 LEU A N 1
ATOM 1675 C CA . LEU A 1 226 ? -3.338 10.927 20.449 1.00 88.56 226 LEU A CA 1
ATOM 1676 C C . LEU A 1 226 ? -1.957 11.527 20.157 1.00 88.56 226 LEU A C 1
ATOM 1678 O O . LEU A 1 226 ? -1.127 10.822 19.578 1.00 88.56 226 LEU A O 1
ATOM 1682 N N . GLN A 1 227 ? -1.685 12.786 20.516 1.00 87.19 227 GLN A N 1
ATOM 1683 C CA . GLN A 1 227 ? -0.369 13.385 20.274 1.00 87.19 227 GLN A CA 1
ATOM 1684 C C . GLN A 1 227 ? 0.669 12.852 21.260 1.00 87.19 227 GLN A C 1
ATOM 1686 O O . GLN A 1 227 ? 1.770 12.486 20.854 1.00 87.19 227 GLN A O 1
ATOM 1691 N N . SER A 1 228 ? 0.296 12.761 22.536 1.00 86.69 228 SER A N 1
ATOM 1692 C CA . SER A 1 228 ? 1.174 12.299 23.613 1.00 86.69 228 SER A CA 1
ATOM 1693 C C . SER A 1 228 ? 0.993 10.817 23.955 1.00 86.69 228 SER A C 1
ATOM 1695 O O . SER A 1 228 ? 1.908 10.199 24.501 1.00 86.69 228 SER A O 1
ATOM 1697 N N . ALA A 1 229 ? -0.154 10.218 23.611 1.00 89.06 229 ALA A N 1
ATOM 1698 C CA . ALA A 1 229 ? -0.439 8.836 23.970 1.00 89.06 229 ALA A CA 1
ATOM 1699 C C . ALA A 1 229 ? 0.496 7.835 23.279 1.00 89.06 229 ALA A C 1
ATOM 1701 O O . ALA A 1 229 ? 0.680 7.836 22.049 1.00 89.06 229 ALA A O 1
ATOM 1702 N N . GLN A 1 230 ? 1.003 6.904 24.091 1.00 91.75 230 GLN A N 1
ATOM 1703 C CA . GLN A 1 230 ? 1.645 5.690 23.613 1.00 91.75 230 GLN A CA 1
ATOM 1704 C C . GLN A 1 230 ? 0.615 4.839 22.863 1.00 91.75 230 GLN A C 1
ATOM 1706 O O . GLN A 1 230 ? -0.470 4.556 23.369 1.00 91.75 230 GLN A O 1
ATOM 1711 N N . LYS A 1 231 ? 0.968 4.434 21.642 1.00 94.19 231 LYS A N 1
ATOM 1712 C CA . LYS A 1 231 ? 0.131 3.592 20.784 1.00 94.19 231 LYS A CA 1
ATOM 1713 C C . LYS A 1 231 ? 0.690 2.180 20.815 1.00 94.19 231 LYS A C 1
ATOM 1715 O O . LYS A 1 231 ? 1.853 1.967 20.473 1.00 94.19 231 LYS A O 1
ATOM 1720 N N . ARG A 1 232 ? -0.128 1.219 21.225 1.00 95.38 232 ARG A N 1
ATOM 1721 C CA . ARG A 1 232 ? 0.208 -0.205 21.196 1.00 95.38 232 ARG A CA 1
ATOM 1722 C C . ARG A 1 232 ? -0.347 -0.812 19.917 1.00 95.38 232 ARG A C 1
ATOM 1724 O O . ARG A 1 232 ? -1.539 -0.702 19.655 1.00 95.38 232 ARG A O 1
ATOM 1731 N N . SER A 1 233 ? 0.510 -1.442 19.118 1.00 94.88 233 SER A N 1
ATOM 1732 C CA . SER A 1 233 ? 0.059 -2.176 17.933 1.00 94.88 233 SER A CA 1
ATOM 1733 C C . SER A 1 233 ? -0.710 -3.432 18.352 1.00 94.88 233 SER A C 1
ATOM 1735 O O . SER A 1 233 ? -0.296 -4.138 19.274 1.00 94.88 233 SER A O 1
ATOM 1737 N N . LEU A 1 234 ? -1.828 -3.685 17.675 1.00 95.69 234 LEU A N 1
ATOM 1738 C CA . LEU A 1 234 ? -2.619 -4.914 17.756 1.00 95.69 234 LEU A CA 1
ATOM 1739 C C . LEU A 1 234 ? -2.406 -5.809 16.519 1.00 95.69 234 LEU A C 1
ATOM 1741 O O . LEU A 1 234 ? -2.945 -6.910 16.461 1.00 95.69 234 LEU A O 1
ATOM 1745 N N . GLY A 1 235 ? -1.597 -5.356 15.556 1.00 95.56 235 GLY A N 1
ATOM 1746 C CA . GLY A 1 235 ? -1.327 -6.045 14.298 1.00 95.56 235 GLY A CA 1
ATOM 1747 C C . GLY A 1 235 ? -2.398 -5.805 13.234 1.00 95.56 235 GLY A C 1
ATOM 1748 O O . GLY A 1 235 ? -3.229 -4.906 13.345 1.00 95.56 235 GLY A O 1
ATOM 1749 N N . PHE A 1 236 ? -2.360 -6.627 12.188 1.00 97.31 236 PHE A N 1
ATOM 1750 C CA . PHE A 1 236 ? -3.326 -6.579 11.097 1.00 97.31 236 PHE A CA 1
ATOM 1751 C C . PHE A 1 236 ? -4.482 -7.546 11.324 1.00 97.31 236 PHE A C 1
ATOM 1753 O O . PHE A 1 236 ? -4.280 -8.702 11.698 1.00 97.31 236 PHE A O 1
ATOM 1760 N N . VAL A 1 237 ? -5.681 -7.097 10.968 1.00 97.50 237 VAL A N 1
ATOM 1761 C CA . VAL A 1 237 ? -6.814 -7.978 10.667 1.00 97.50 237 VAL A CA 1
ATOM 1762 C C . VAL A 1 237 ? -7.195 -7.836 9.202 1.00 97.50 237 VAL A C 1
ATOM 1764 O O . VAL A 1 237 ? -6.928 -6.805 8.587 1.00 97.50 237 VAL A O 1
ATOM 1767 N N . VAL A 1 238 ? -7.823 -8.862 8.633 1.00 97.94 238 VAL A N 1
ATOM 1768 C CA . VAL A 1 238 ? -8.279 -8.836 7.240 1.00 97.94 238 VAL A CA 1
ATOM 1769 C C . VAL A 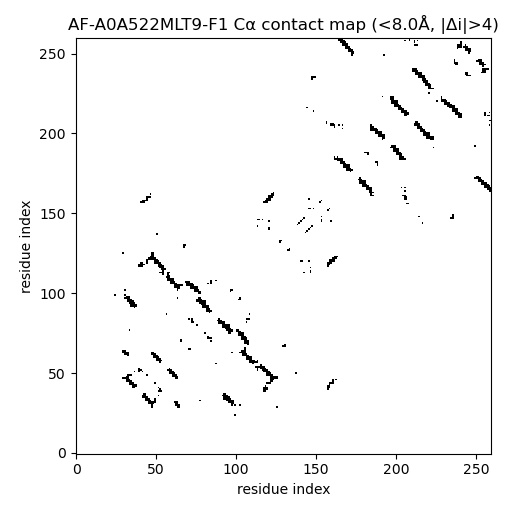1 238 ? -9.759 -9.146 7.178 1.00 97.94 238 VAL A C 1
ATOM 1771 O O . VAL A 1 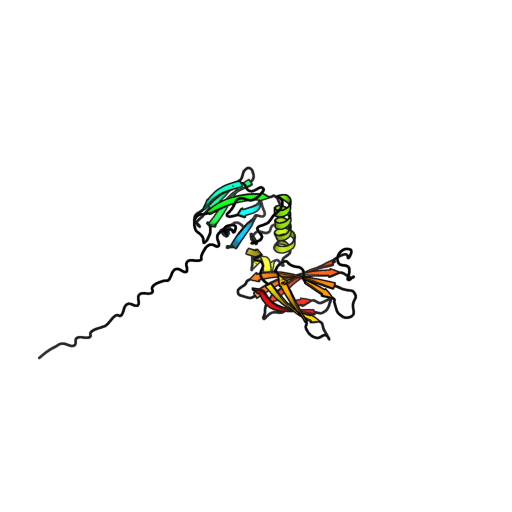238 ? -10.214 -10.118 7.777 1.00 97.94 238 VAL A O 1
ATOM 1774 N N . ALA A 1 239 ? -10.494 -8.313 6.450 1.00 97.75 239 ALA A N 1
ATOM 1775 C CA . ALA A 1 239 ? -11.930 -8.437 6.265 1.00 97.75 239 ALA A CA 1
ATOM 1776 C C . ALA A 1 239 ? -12.313 -8.237 4.793 1.00 97.75 239 ALA A C 1
ATOM 1778 O O . ALA A 1 239 ? -11.570 -7.651 4.004 1.00 97.75 239 ALA A O 1
ATOM 1779 N N . SER A 1 240 ? -13.496 -8.712 4.428 1.00 96.00 240 SER A N 1
ATOM 1780 C CA . SER A 1 240 ? -14.174 -8.414 3.165 1.00 96.00 240 SER A CA 1
ATOM 1781 C C . SER A 1 240 ? -15.681 -8.296 3.400 1.00 96.00 240 SER A C 1
ATOM 1783 O O . SER A 1 240 ? -16.163 -8.557 4.505 1.00 96.00 240 SER A O 1
ATOM 1785 N N . ALA A 1 241 ? -16.447 -7.926 2.370 1.00 88.12 241 ALA A N 1
ATOM 1786 C CA . ALA A 1 241 ? -17.899 -7.745 2.485 1.00 88.12 241 ALA A CA 1
ATOM 1787 C C . ALA A 1 241 ? -18.652 -9.000 2.977 1.00 88.12 241 ALA A C 1
ATOM 1789 O O . ALA A 1 241 ? -19.690 -8.887 3.624 1.00 88.12 241 ALA A O 1
ATOM 1790 N N . GLY A 1 242 ? -18.125 -10.199 2.700 1.00 89.12 242 GLY A N 1
ATOM 1791 C CA . GLY A 1 242 ? -18.712 -11.475 3.135 1.00 89.12 242 GLY A CA 1
ATOM 1792 C C . GLY A 1 242 ? -17.959 -12.177 4.267 1.00 89.12 242 GLY A C 1
ATOM 1793 O O . GLY A 1 242 ? -18.410 -13.218 4.739 1.00 89.12 242 GLY A O 1
ATOM 1794 N N . GLN A 1 243 ? -16.804 -11.656 4.681 1.00 96.06 243 GLN A N 1
ATOM 1795 C CA . GLN A 1 243 ? -15.950 -12.263 5.702 1.00 96.06 243 GLN A CA 1
ATOM 1796 C C . GLN A 1 243 ? -15.499 -11.177 6.681 1.00 96.06 243 GLN A C 1
ATOM 1798 O O . GLN A 1 243 ? -14.477 -10.527 6.447 1.00 96.06 243 GLN A O 1
ATOM 1803 N N . PRO A 1 244 ? -16.263 -10.933 7.757 1.00 96.88 244 PRO A N 1
ATOM 1804 C CA . PRO A 1 244 ? -15.873 -9.955 8.757 1.00 96.88 244 PRO A CA 1
ATOM 1805 C C . PRO A 1 244 ? -14.660 -10.441 9.559 1.00 96.88 244 PRO A C 1
ATOM 1807 O O . PRO A 1 244 ? -14.475 -11.639 9.776 1.00 96.88 244 PRO A O 1
ATOM 1810 N N . ALA A 1 245 ? -13.864 -9.494 10.048 1.00 97.06 245 ALA A N 1
ATOM 1811 C CA . ALA A 1 245 ? -12.805 -9.756 11.012 1.00 97.06 245 ALA A CA 1
ATOM 1812 C C . ALA A 1 245 ? -13.329 -9.624 12.444 1.00 97.06 245 ALA A C 1
ATOM 1814 O O . ALA A 1 245 ? -14.209 -8.810 12.723 1.00 97.06 245 ALA A O 1
ATOM 1815 N N . THR A 1 246 ? -12.736 -10.371 13.371 1.00 96.00 246 THR A N 1
ATOM 1816 C CA . THR A 1 246 ? -13.025 -10.260 14.804 1.00 96.00 246 THR A CA 1
ATOM 1817 C C . THR A 1 246 ? -11.775 -9.862 15.571 1.00 96.00 246 THR A C 1
ATOM 1819 O O . THR A 1 246 ? -10.718 -10.466 15.392 1.00 96.00 246 THR A O 1
ATOM 1822 N N . LEU A 1 247 ? -11.913 -8.889 16.464 1.00 94.50 247 LEU A N 1
ATOM 1823 C CA . LEU A 1 247 ? -10.909 -8.503 17.445 1.00 94.50 247 LEU A CA 1
ATOM 1824 C C . LEU A 1 247 ? -11.344 -9.015 18.821 1.00 94.50 247 LEU A C 1
ATOM 1826 O O . LEU A 1 247 ? -12.517 -8.904 19.176 1.00 94.50 247 LEU A O 1
ATOM 1830 N N . ALA A 1 248 ? -10.410 -9.584 19.583 1.00 91.94 248 ALA A N 1
ATOM 1831 C CA . ALA A 1 248 ? -10.700 -10.116 20.915 1.00 91.94 248 ALA A CA 1
ATOM 1832 C C . ALA A 1 248 ? -10.752 -9.020 21.993 1.00 91.94 248 ALA A C 1
ATOM 1834 O O . ALA A 1 248 ? -11.568 -9.103 22.907 1.00 91.94 248 ALA A O 1
ATOM 1835 N N . ASP A 1 249 ? -9.895 -8.003 21.876 1.00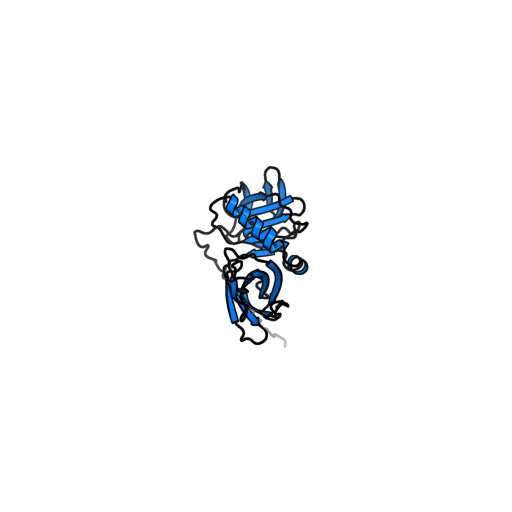 88.75 249 ASP A N 1
ATOM 1836 C CA . ASP A 1 249 ? -9.785 -6.907 22.839 1.00 88.75 249 ASP A CA 1
ATOM 1837 C C . ASP A 1 249 ? -9.425 -5.576 22.134 1.00 88.75 249 ASP A C 1
ATOM 1839 O O . ASP A 1 249 ? -8.319 -5.460 21.594 1.00 88.75 249 ASP A O 1
ATOM 1843 N N . PRO A 1 250 ? -10.338 -4.583 22.100 1.00 90.62 250 PRO A N 1
ATOM 1844 C CA . PRO A 1 250 ? -11.734 -4.685 22.533 1.00 90.62 250 PRO A CA 1
ATOM 1845 C C . PRO A 1 250 ? -12.514 -5.688 21.670 1.00 90.62 250 PRO A C 1
ATOM 1847 O O . PRO A 1 250 ? -12.290 -5.785 20.462 1.00 90.62 250 PRO A O 1
ATOM 1850 N N . ALA A 1 251 ? -13.452 -6.417 22.282 1.00 93.50 251 ALA A N 1
ATOM 1851 C CA . ALA A 1 251 ? -14.282 -7.394 21.580 1.00 93.50 251 ALA A CA 1
ATOM 1852 C C . ALA A 1 251 ? -15.145 -6.709 20.503 1.00 93.50 251 ALA A C 1
ATOM 1854 O O . ALA A 1 251 ? -16.122 -6.018 20.810 1.00 93.50 251 ALA A O 1
ATOM 1855 N N . MET A 1 252 ? -14.771 -6.890 19.236 1.00 95.69 252 MET A N 1
ATOM 1856 C CA . MET A 1 252 ? -15.341 -6.162 18.101 1.00 95.69 252 MET A CA 1
ATOM 1857 C C . MET A 1 252 ? -15.424 -7.050 16.861 1.00 95.69 252 MET A C 1
ATOM 1859 O O . MET A 1 252 ? -14.530 -7.847 16.594 1.00 95.69 252 MET A O 1
ATOM 1863 N N . THR A 1 253 ? -16.468 -6.859 16.060 1.00 97.50 253 THR A N 1
ATOM 1864 C CA . THR A 1 253 ? -16.527 -7.335 14.673 1.00 97.50 253 THR A CA 1
ATOM 1865 C C . THR A 1 253 ? -16.345 -6.158 13.716 1.00 97.50 253 THR A C 1
ATOM 1867 O O . THR A 1 253 ? -16.984 -5.119 13.884 1.00 97.50 253 THR A O 1
ATOM 1870 N N . ILE A 1 254 ? -15.483 -6.315 12.713 1.00 97.94 254 ILE A N 1
ATOM 1871 C CA . ILE A 1 254 ? -15.176 -5.315 11.688 1.00 97.94 254 ILE A CA 1
ATOM 1872 C C . ILE A 1 254 ? -15.595 -5.884 10.334 1.00 97.94 254 ILE A C 1
ATOM 1874 O O . ILE A 1 254 ? -15.078 -6.913 9.903 1.00 97.94 254 ILE A O 1
ATOM 1878 N N . SER A 1 255 ? -16.535 -5.223 9.662 1.00 97.62 255 SER A N 1
ATOM 1879 C CA . SER A 1 255 ? -17.009 -5.613 8.326 1.00 97.62 255 SER A CA 1
ATOM 1880 C C . SER A 1 255 ? -16.656 -4.539 7.304 1.00 97.62 255 SER A C 1
ATOM 1882 O O . SER A 1 255 ? -16.708 -3.351 7.622 1.00 97.62 255 SER A O 1
ATOM 1884 N N . VAL A 1 256 ? -16.324 -4.940 6.077 1.00 97.88 256 VAL A N 1
ATOM 1885 C CA . VAL A 1 256 ? -16.119 -4.001 4.964 1.00 97.88 256 VAL A CA 1
ATOM 1886 C C . VAL A 1 256 ? -17.468 -3.737 4.303 1.00 97.88 256 VAL A C 1
ATOM 1888 O O . VAL A 1 256 ? -18.114 -4.671 3.841 1.00 97.88 256 VAL A O 1
ATOM 1891 N N . GLU A 1 257 ? -17.901 -2.480 4.259 1.00 96.94 257 GLU A N 1
ATOM 1892 C CA . GLU A 1 257 ? -19.115 -2.089 3.529 1.00 96.94 257 GLU A CA 1
ATOM 1893 C C . GLU A 1 257 ? -18.790 -1.764 2.065 1.00 96.94 257 GLU A C 1
ATOM 1895 O O . GLU A 1 257 ? -19.546 -2.136 1.170 1.00 96.94 257 GLU A O 1
ATOM 1900 N N . SER A 1 258 ? -17.658 -1.093 1.818 1.00 95.75 258 SER A N 1
ATOM 1901 C CA . SER A 1 258 ? -17.144 -0.790 0.475 1.00 95.75 258 SER A CA 1
ATOM 1902 C C . SER A 1 258 ? -15.677 -0.340 0.510 1.00 95.75 258 SER A C 1
ATOM 1904 O O . SER A 1 258 ? -15.213 0.187 1.522 1.00 95.75 258 SER A O 1
ATOM 1906 N N . ALA A 1 259 ? -14.976 -0.462 -0.611 1.00 94.00 259 ALA A N 1
ATOM 1907 C CA . ALA A 1 259 ? -13.593 -0.056 -0.843 1.00 94.00 259 ALA A CA 1
ATOM 1908 C C . ALA A 1 259 ? -13.403 0.290 -2.338 1.00 94.00 259 ALA A C 1
ATOM 1910 O O . ALA A 1 259 ? -13.175 -0.598 -3.165 1.00 94.00 259 ALA A O 1
ATOM 1911 N N . HIS A 1 260 ? -13.547 1.573 -2.693 1.00 89.50 260 HIS A N 1
ATOM 1912 C CA . HIS A 1 260 ? -13.544 2.062 -4.084 1.00 89.50 260 HIS A CA 1
ATOM 1913 C C . HIS A 1 260 ? -12.797 3.379 -4.245 1.00 89.50 260 HIS A C 1
ATOM 1915 O O . HIS A 1 260 ? -12.832 4.189 -3.294 1.00 89.50 260 HIS A O 1
#

Nearest PDB structures (foldseek):
  7sbv-assembly1_B  TM=3.375E-01  e=7.136E-01  Human coronavirus OC43
  4pj2-assembly2_B  TM=3.809E-01  e=1.213E+00  Aeromonas hydrophila subsp. hydrophila ATCC 7966
  5hdw-assembly1_A  TM=2.603E-01  e=2.836E+00  Homo sapiens
  8uua-assembly1_R  TM=2.215E-01  e=2.294E+00  Listeria innocua

Foldseek 3Di:
DDDDDDDDDDDDDDPPPPPDPPDPDPPDAWFKKWFADVVQPAHIDIEQWKWWQHQVQGIKIKHLDDDAQKDFQAKFFFAWDWGADPPRGIGTTRTIDGPVGIGTMIIHGDDDNLVRHTAMEHEHDDDDPHPVRVVVVVCCCRVVNQSLPDPVLCNVQRYFYQYQWKWWKWKFFPPDDIDIDIDTAQDWDWDQDPPAQKIKIWHWGQRDQVQSKIKIWIWMFRHPPPVPTDIHTPGIDIEGQVRWTADVVSTMTMYTPHID

pLDDT: mean 88.65, std 17.02, range [33.69, 98.44]

Mean predicted aligned erro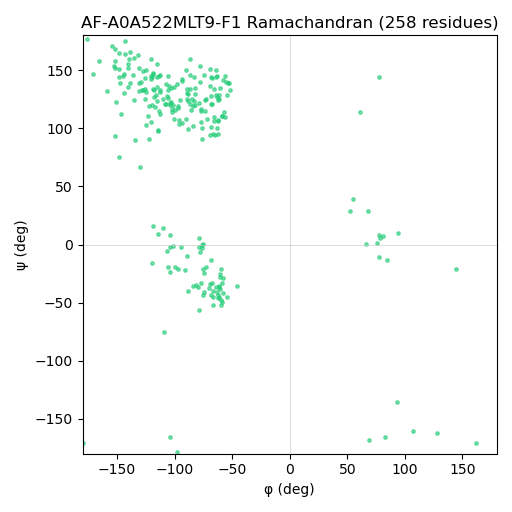r: 8.14 Å

Solvent-accessible surface area (backbone atoms only — not comparable to full-atom values): 14496 Å² total; per-residue (Å²): 135,84,89,81,91,82,85,83,81,84,83,81,81,81,81,80,78,79,76,76,82,78,74,75,76,70,89,85,67,71,44,47,25,37,39,21,25,62,95,32,46,14,75,54,49,57,18,35,31,34,34,41,27,33,55,91,70,15,36,39,40,36,21,31,42,90,52,71,84,43,40,84,46,49,74,31,75,51,44,67,39,70,42,62,48,90,98,71,52,75,46,78,26,64,23,31,22,29,95,94,40,75,32,49,34,19,35,38,78,44,84,55,88,50,85,73,40,57,9,28,43,21,30,55,82,81,88,60,97,42,44,67,54,48,50,50,51,52,48,43,50,42,62,69,42,58,69,57,44,57,66,72,54,39,71,75,39,29,40,40,50,47,78,68,30,43,36,31,36,35,40,33,43,82,96,52,79,70,46,80,48,71,46,46,43,71,40,75,46,80,43,73,42,85,98,54,59,32,27,41,34,40,28,41,40,59,55,36,74,90,67,35,30,31,41,30,44,33,30,38,20,76,38,77,55,70,88,80,40,68,68,45,77,74,50,68,48,59,24,15,67,90,42,62,26,76,44,80,81,73,50,30,39,38,31,34,78,48,56,85